Protein AF-A0A1G7AAA3-F1 (afdb_monomer)

Structure (mmCIF, N/CA/C/O backbone):
data_AF-A0A1G7AAA3-F1
#
_entry.id   AF-A0A1G7AAA3-F1
#
loop_
_atom_site.group_PDB
_atom_site.id
_atom_site.type_symbol
_atom_site.label_atom_id
_atom_site.label_alt_id
_atom_site.label_comp_id
_atom_site.label_asym_id
_atom_site.label_entity_id
_atom_site.label_seq_id
_atom_site.pdbx_PDB_ins_code
_atom_site.Cartn_x
_atom_site.Cartn_y
_atom_site.Cartn_z
_atom_site.occupancy
_atom_site.B_iso_or_equiv
_atom_site.auth_seq_id
_atom_site.auth_comp_id
_atom_site.auth_asym_id
_atom_site.auth_atom_id
_atom_site.pdbx_PDB_model_num
ATOM 1 N N . MET A 1 1 ? 43.628 14.567 22.478 1.00 42.19 1 MET A N 1
ATOM 2 C CA . MET A 1 1 ? 42.253 14.019 22.503 1.00 42.19 1 MET A CA 1
ATOM 3 C C . MET A 1 1 ? 41.508 14.521 21.271 1.00 42.19 1 MET A C 1
ATOM 5 O O . MET A 1 1 ? 41.253 15.714 21.179 1.00 42.19 1 MET A O 1
ATOM 9 N N . LYS A 1 2 ? 41.255 13.655 20.280 1.00 41.53 2 LYS A N 1
ATOM 10 C CA . LYS A 1 2 ? 40.494 14.012 19.071 1.00 41.53 2 LYS A CA 1
ATOM 11 C C . LYS A 1 2 ? 39.003 13.918 19.404 1.00 41.53 2 LYS A C 1
ATOM 13 O O . LYS A 1 2 ? 38.538 12.847 19.775 1.00 41.53 2 LYS A O 1
ATOM 18 N N . LYS A 1 3 ? 38.282 15.037 19.316 1.00 41.78 3 LYS A N 1
ATOM 19 C CA . LYS A 1 3 ? 36.821 15.073 19.450 1.00 41.78 3 LYS A CA 1
ATOM 20 C C . LYS A 1 3 ? 36.231 14.371 18.226 1.00 41.78 3 LYS A C 1
ATOM 22 O O . LYS A 1 3 ? 36.411 14.845 17.107 1.00 41.78 3 LYS A O 1
ATOM 27 N N . SER A 1 4 ? 35.594 13.222 18.426 1.00 45.59 4 SER A N 1
ATOM 28 C CA . SER A 1 4 ? 34.807 12.560 17.390 1.00 45.59 4 SER A CA 1
ATOM 29 C C . SER A 1 4 ? 33.594 13.433 17.089 1.00 45.59 4 SER A C 1
ATOM 31 O O . SER A 1 4 ? 32.715 13.598 17.932 1.0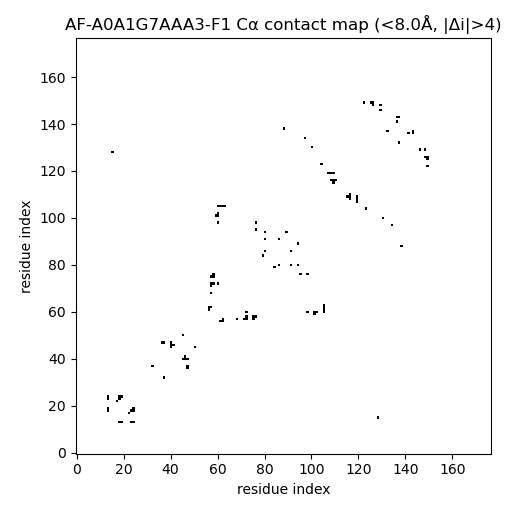0 45.59 4 SER A O 1
ATOM 33 N N . ASN A 1 5 ? 33.591 14.026 15.901 1.00 38.34 5 ASN A N 1
ATOM 34 C CA . ASN A 1 5 ? 32.471 14.776 15.363 1.00 38.34 5 ASN A CA 1
ATOM 35 C C . ASN A 1 5 ? 31.357 13.763 15.052 1.00 38.34 5 ASN A C 1
ATOM 37 O O . ASN A 1 5 ? 31.426 13.051 14.050 1.00 38.34 5 ASN A O 1
ATOM 41 N N . THR A 1 6 ? 30.381 13.611 15.948 1.00 44.75 6 THR A N 1
ATOM 42 C CA . THR A 1 6 ? 29.168 12.838 15.669 1.00 44.75 6 THR A CA 1
ATOM 43 C C . THR A 1 6 ? 28.361 13.626 14.654 1.00 44.75 6 THR A C 1
ATOM 45 O O . THR A 1 6 ? 27.619 14.539 15.003 1.00 44.75 6 THR A O 1
ATOM 48 N N . ASN A 1 7 ? 28.575 13.293 13.386 1.00 41.66 7 ASN A N 1
ATOM 49 C CA . ASN A 1 7 ? 27.787 13.764 12.266 1.00 41.66 7 ASN A CA 1
ATOM 50 C C . ASN A 1 7 ? 26.344 13.288 12.507 1.00 41.66 7 ASN A C 1
ATOM 52 O O . ASN A 1 7 ? 26.046 12.101 12.353 1.00 41.66 7 ASN A O 1
ATOM 56 N N . SER A 1 8 ? 25.475 14.173 13.000 1.00 47.31 8 SER A N 1
ATOM 57 C CA . SER A 1 8 ? 24.056 13.878 13.173 1.00 47.31 8 SER A CA 1
ATOM 58 C C . SER A 1 8 ? 23.491 13.572 11.793 1.00 47.31 8 SER A C 1
ATOM 60 O O . SER A 1 8 ? 23.431 14.461 10.943 1.00 47.31 8 SER A O 1
ATOM 62 N N . LYS A 1 9 ? 23.139 12.304 11.555 1.00 55.66 9 LYS A N 1
ATOM 63 C CA . LYS A 1 9 ? 22.431 11.871 10.348 1.00 55.66 9 LYS A CA 1
ATOM 64 C C . LYS A 1 9 ? 21.262 12.829 10.133 1.00 55.66 9 LYS A C 1
ATOM 66 O O . LYS A 1 9 ? 20.464 13.011 11.049 1.00 55.66 9 LYS A O 1
ATOM 71 N N . GLY A 1 10 ? 21.224 13.477 8.970 1.00 50.69 10 GLY A N 1
ATOM 72 C CA . GLY A 1 10 ? 20.172 14.418 8.609 1.00 50.69 10 GLY A CA 1
ATOM 73 C C . GLY A 1 10 ? 18.823 13.728 8.732 1.00 50.69 10 GLY A C 1
ATOM 74 O O . GLY A 1 10 ? 18.474 12.889 7.907 1.00 50.69 10 GLY A O 1
ATOM 75 N N . HIS A 1 11 ? 18.097 14.036 9.801 1.00 58.03 11 HIS A N 1
ATOM 76 C CA . HIS A 1 11 ? 16.715 13.628 9.932 1.00 58.03 11 HIS A CA 1
ATOM 77 C C . HIS A 1 11 ? 15.943 14.511 8.959 1.00 58.03 11 HIS A C 1
ATOM 79 O O . HIS A 1 11 ? 15.746 15.698 9.218 1.00 58.03 11 HIS A O 1
ATOM 85 N N . ASN A 1 12 ? 15.569 13.960 7.804 1.00 67.38 12 ASN A N 1
ATOM 86 C CA . ASN A 1 12 ? 14.659 14.661 6.909 1.00 67.38 12 ASN A CA 1
ATOM 87 C C . ASN A 1 12 ? 13.378 14.962 7.701 1.00 67.38 12 ASN A C 1
ATOM 89 O O . ASN A 1 12 ? 12.888 14.067 8.401 1.00 67.38 12 ASN A O 1
ATOM 93 N N . PRO A 1 13 ? 12.863 16.200 7.674 1.00 69.38 13 PRO A N 1
ATOM 94 C CA . PRO A 1 13 ? 11.629 16.515 8.373 1.00 69.38 13 PRO A CA 1
ATOM 95 C C . PRO A 1 13 ? 10.492 15.625 7.840 1.00 69.38 13 PRO A C 1
ATOM 97 O O . PRO A 1 13 ? 10.491 15.275 6.655 1.00 69.38 13 PRO A O 1
ATOM 100 N N . PRO A 1 14 ? 9.546 15.216 8.701 1.00 77.88 14 PRO A N 1
ATOM 101 C CA . PRO A 1 14 ? 8.445 14.359 8.287 1.00 77.88 14 PRO A CA 1
ATOM 102 C C . PRO A 1 14 ? 7.554 15.080 7.265 1.00 77.88 14 PRO A C 1
ATOM 104 O O . PRO A 1 14 ? 7.366 16.294 7.343 1.00 77.88 14 PRO A O 1
ATOM 107 N N . GLY A 1 15 ? 6.983 14.331 6.315 1.00 76.31 15 GLY A N 1
ATOM 108 C CA . GLY A 1 15 ? 6.092 14.890 5.291 1.00 76.31 15 GLY A CA 1
ATOM 109 C C . GLY A 1 15 ? 4.750 15.368 5.858 1.00 76.31 15 GLY A C 1
ATOM 110 O O . GLY A 1 15 ? 4.131 16.277 5.313 1.00 76.31 15 GLY A O 1
ATOM 111 N N . MET A 1 16 ? 4.310 14.790 6.978 1.00 81.31 16 MET A N 1
ATOM 112 C CA . MET A 1 16 ? 3.165 15.253 7.767 1.00 81.31 16 MET A CA 1
ATOM 113 C C . MET A 1 16 ? 3.490 15.176 9.261 1.00 81.31 16 MET A C 1
ATOM 115 O O . MET A 1 16 ? 4.230 14.292 9.682 1.00 81.31 16 MET A O 1
ATOM 119 N N . GLU A 1 17 ? 2.890 16.040 10.085 1.00 83.31 17 GLU A N 1
ATOM 120 C CA . GLU A 1 17 ? 3.174 16.116 11.534 1.00 83.31 17 GLU A CA 1
ATOM 121 C C . GLU A 1 17 ? 2.991 14.776 12.272 1.00 83.31 17 GLU A C 1
ATOM 123 O O . GLU A 1 17 ? 3.695 14.486 13.239 1.00 83.31 17 GLU A O 1
ATOM 128 N N . TRP A 1 18 ? 2.071 13.930 11.800 1.00 83.44 18 TRP A N 1
ATOM 129 C CA . TRP A 1 18 ? 1.799 12.620 12.392 1.00 83.44 18 TRP A CA 1
ATOM 130 C C . TRP A 1 18 ? 2.788 11.523 11.968 1.00 83.44 18 TRP A C 1
ATOM 132 O O . TRP A 1 18 ? 2.778 10.461 12.584 1.00 83.44 18 TRP A O 1
ATOM 142 N N . GLN A 1 19 ? 3.647 11.749 10.964 1.00 85.19 19 GLN A N 1
ATOM 143 C CA . GLN A 1 19 ? 4.642 10.780 10.474 1.00 85.19 19 GLN A CA 1
ATOM 144 C C . GLN A 1 19 ? 5.888 10.729 11.372 1.00 85.19 19 GLN A C 1
ATOM 146 O O . GLN A 1 19 ? 7.016 10.947 10.932 1.00 85.19 19 GLN A O 1
ATOM 151 N N . THR A 1 20 ? 5.681 10.476 12.660 1.00 85.88 20 THR A N 1
ATOM 152 C CA . THR A 1 20 ? 6.739 10.365 13.669 1.00 85.88 20 THR A CA 1
ATOM 153 C C . THR A 1 20 ? 6.558 9.091 14.495 1.00 85.88 20 THR A C 1
ATOM 155 O O . THR A 1 20 ? 5.469 8.509 14.543 1.00 85.88 20 THR A O 1
ATOM 158 N N . GLY A 1 21 ? 7.635 8.617 15.131 1.00 86.56 21 GLY A N 1
ATOM 159 C CA . GLY A 1 21 ? 7.610 7.399 15.944 1.00 86.56 21 GLY A CA 1
ATOM 160 C C . GLY A 1 21 ? 7.164 6.179 15.134 1.00 86.56 21 GLY A C 1
ATOM 161 O O . GLY A 1 21 ? 7.837 5.772 14.195 1.00 86.56 21 GLY A O 1
ATOM 162 N N . HIS A 1 22 ? 6.003 5.606 15.466 1.00 86.69 22 HIS A N 1
ATOM 163 C CA . HIS A 1 22 ? 5.457 4.432 14.768 1.00 86.69 22 HIS A CA 1
ATOM 164 C C . HIS A 1 22 ? 5.054 4.679 13.305 1.00 86.69 22 HIS A C 1
ATOM 166 O O . HIS A 1 22 ? 4.849 3.712 12.576 1.00 86.69 22 HIS A O 1
ATOM 172 N N . TYR A 1 23 ? 4.933 5.940 12.887 1.00 86.75 23 TYR A N 1
ATOM 173 C CA . TYR A 1 23 ? 4.536 6.335 11.532 1.00 86.75 23 TYR A CA 1
ATOM 174 C C . TYR A 1 23 ? 5.682 6.992 10.750 1.00 86.75 23 TYR A C 1
ATOM 176 O O . TYR A 1 23 ? 5.441 7.695 9.768 1.00 86.75 23 TYR A O 1
ATOM 184 N N . GLU A 1 24 ? 6.925 6.828 11.208 1.00 87.25 24 GLU A N 1
ATOM 185 C CA . GLU A 1 24 ? 8.091 7.356 10.507 1.00 87.25 24 GLU A CA 1
ATOM 186 C C . GLU A 1 24 ? 8.228 6.717 9.118 1.00 87.25 24 GLU A C 1
ATOM 188 O O . GLU A 1 24 ? 8.157 5.499 8.963 1.00 87.25 24 GLU A O 1
ATOM 193 N N . ARG A 1 25 ? 8.440 7.552 8.092 1.00 84.19 25 ARG A N 1
ATOM 194 C CA . ARG A 1 25 ? 8.564 7.094 6.699 1.00 84.19 25 ARG A CA 1
ATOM 195 C C . ARG A 1 25 ? 9.787 6.200 6.484 1.00 84.19 25 ARG A C 1
ATOM 197 O O . ARG A 1 25 ? 9.723 5.245 5.720 1.00 84.19 25 ARG A O 1
ATOM 204 N N . PHE A 1 26 ? 10.908 6.535 7.119 1.00 87.00 26 PHE A N 1
ATOM 205 C CA . PHE A 1 26 ? 12.159 5.791 7.007 1.00 87.00 26 PHE A CA 1
ATOM 206 C C . PHE A 1 26 ? 12.348 4.935 8.257 1.00 87.00 26 PHE A C 1
ATOM 208 O O . PHE A 1 26 ? 12.986 5.356 9.216 1.00 87.00 26 PHE A O 1
ATOM 215 N N . ALA A 1 27 ? 11.781 3.731 8.241 1.00 85.06 27 ALA A N 1
ATOM 216 C CA . ALA A 1 27 ? 11.820 2.810 9.372 1.00 85.06 27 ALA A CA 1
ATOM 217 C C . ALA A 1 27 ? 12.670 1.565 9.076 1.00 85.06 27 ALA A C 1
ATOM 219 O O . ALA A 1 27 ? 12.781 1.115 7.936 1.00 85.06 27 ALA A O 1
ATOM 220 N N . GLN A 1 28 ? 13.257 0.988 10.127 1.00 87.88 28 GLN A N 1
ATOM 221 C CA . GLN A 1 28 ? 13.921 -0.316 10.079 1.00 87.88 28 GLN A CA 1
ATOM 222 C C . GLN A 1 28 ? 13.195 -1.281 11.011 1.00 87.88 28 GLN A C 1
ATOM 224 O O . GLN A 1 28 ? 13.174 -1.086 12.227 1.00 87.88 28 GLN A O 1
ATOM 229 N N . TYR A 1 29 ? 12.624 -2.340 10.443 1.00 85.38 29 TYR A N 1
ATOM 230 C CA . TYR A 1 29 ? 11.925 -3.370 11.201 1.00 85.38 29 TYR A CA 1
ATOM 231 C C . TYR A 1 29 ? 12.741 -4.659 11.247 1.00 85.38 29 TYR A C 1
ATOM 233 O O . TYR A 1 29 ? 13.307 -5.089 10.245 1.00 85.38 29 TYR A O 1
ATOM 241 N N . HIS A 1 30 ? 12.767 -5.293 12.417 1.00 89.25 30 HIS A N 1
ATOM 242 C CA . HIS A 1 30 ? 13.374 -6.605 12.610 1.00 89.25 30 HIS A CA 1
ATOM 243 C C . HIS A 1 30 ? 12.258 -7.607 12.898 1.00 89.25 30 HIS A C 1
ATOM 245 O O . HIS A 1 30 ? 11.554 -7.478 13.900 1.00 89.25 30 HIS A O 1
ATOM 251 N N . PHE A 1 31 ? 12.094 -8.596 12.021 1.00 87.75 31 PHE A N 1
ATOM 252 C CA . PHE A 1 31 ? 11.053 -9.614 12.138 1.00 87.75 31 PHE A CA 1
ATOM 253 C C . PHE A 1 31 ? 11.654 -11.012 12.235 1.00 87.75 31 PHE A C 1
ATOM 255 O O . PHE A 1 31 ? 12.631 -11.334 11.561 1.00 87.75 31 PHE A O 1
ATOM 262 N N . ILE A 1 32 ? 11.013 -11.865 13.034 1.00 94.00 32 ILE A N 1
ATOM 263 C CA . ILE A 1 32 ? 11.197 -13.313 12.941 1.00 94.00 32 ILE A CA 1
ATOM 264 C C . ILE A 1 32 ? 10.169 -13.811 11.930 1.00 94.00 32 ILE A C 1
ATOM 266 O O . ILE A 1 32 ? 8.966 -13.778 12.192 1.00 94.00 32 ILE A O 1
ATOM 270 N N . LEU A 1 33 ? 10.639 -14.238 10.760 1.00 94.25 33 LEU A N 1
ATOM 271 C CA . LEU A 1 33 ? 9.760 -14.728 9.704 1.00 94.25 33 LEU A CA 1
ATOM 272 C C . LEU A 1 33 ? 9.196 -16.112 10.073 1.00 94.25 33 LEU A C 1
ATOM 274 O O . LEU A 1 33 ? 9.969 -16.990 10.470 1.00 94.25 33 LEU A O 1
ATOM 278 N N . PRO A 1 34 ? 7.875 -16.344 9.927 1.00 96.62 34 PRO A N 1
ATOM 279 C CA . PRO A 1 34 ? 7.287 -17.656 10.165 1.00 96.62 34 PRO A CA 1
ATOM 280 C C . PRO A 1 34 ? 7.918 -18.722 9.269 1.00 96.62 34 PRO A C 1
ATOM 282 O O . PRO A 1 34 ? 8.111 -18.511 8.071 1.00 96.62 34 PRO A O 1
ATOM 285 N N . TYR A 1 35 ? 8.194 -19.899 9.829 1.00 96.94 35 TYR A N 1
ATOM 286 C CA . TYR A 1 35 ? 8.888 -20.952 9.088 1.00 96.94 35 TYR A CA 1
ATOM 287 C C . TYR A 1 35 ? 8.104 -21.407 7.849 1.00 96.94 35 TYR A C 1
ATOM 289 O O . TYR A 1 35 ? 8.678 -21.564 6.778 1.00 96.94 35 TYR A O 1
ATOM 297 N N . GLN A 1 36 ? 6.779 -21.531 7.953 1.00 97.62 36 GLN A N 1
ATOM 298 C CA . GLN A 1 36 ? 5.911 -21.887 6.827 1.00 97.62 36 GLN A CA 1
ATOM 299 C C . GLN A 1 36 ? 5.992 -20.859 5.693 1.00 97.62 36 GLN A C 1
ATOM 301 O O . GLN A 1 36 ? 5.996 -21.232 4.524 1.00 97.62 36 GLN A O 1
ATOM 306 N N . PHE A 1 37 ? 6.108 -19.573 6.030 1.00 96.19 37 PHE A N 1
ATOM 307 C CA . PHE A 1 37 ? 6.281 -18.518 5.038 1.00 96.19 37 PHE A CA 1
ATOM 308 C C . PHE A 1 37 ? 7.628 -18.645 4.315 1.00 96.19 37 PHE A C 1
ATOM 310 O O . PHE A 1 37 ? 7.673 -18.549 3.090 1.00 96.19 37 PHE A O 1
ATOM 317 N N . LEU A 1 38 ? 8.707 -18.955 5.043 1.00 97.00 38 LEU A N 1
ATOM 318 C CA . LEU A 1 38 ? 10.021 -19.223 4.444 1.00 97.00 38 LEU A CA 1
ATOM 319 C C . LEU A 1 38 ? 9.998 -20.436 3.510 1.00 97.00 38 LEU A C 1
ATOM 321 O O . LEU A 1 38 ? 10.592 -20.383 2.434 1.00 97.00 38 LEU A O 1
ATOM 325 N N . LEU A 1 39 ? 9.303 -21.509 3.899 1.00 97.69 39 LEU A N 1
ATOM 326 C CA . LEU A 1 39 ? 9.138 -22.692 3.053 1.00 97.69 39 LEU A CA 1
ATOM 327 C C . LEU A 1 39 ? 8.431 -22.340 1.741 1.00 97.69 39 LEU A C 1
ATOM 329 O O . LEU A 1 39 ? 8.909 -22.726 0.678 1.00 97.69 39 LEU A O 1
ATOM 333 N N . LEU A 1 40 ? 7.341 -21.570 1.806 1.00 97.44 40 LEU A N 1
ATOM 334 C CA . LEU A 1 40 ? 6.623 -21.109 0.615 1.00 97.44 40 LEU A CA 1
ATOM 335 C C . LEU A 1 40 ? 7.520 -20.258 -0.285 1.00 97.44 40 LEU A C 1
ATOM 337 O O . LEU A 1 40 ? 7.653 -20.574 -1.462 1.00 97.44 40 LEU A O 1
ATOM 341 N N . CYS A 1 41 ? 8.192 -19.250 0.280 1.00 97.12 41 CYS A N 1
ATOM 342 C CA . CYS A 1 41 ? 9.132 -18.389 -0.443 1.00 97.12 41 CYS A CA 1
ATOM 343 C C . CYS A 1 41 ? 10.217 -19.209 -1.151 1.00 97.12 41 CYS A C 1
ATOM 345 O O . CYS A 1 41 ? 10.529 -18.981 -2.318 1.00 97.12 41 CYS A O 1
ATOM 347 N N . ARG A 1 42 ? 10.765 -20.218 -0.461 1.00 97.06 42 ARG A N 1
ATOM 348 C CA . ARG A 1 42 ? 11.793 -21.087 -1.030 1.00 97.06 42 ARG A CA 1
ATOM 349 C C . ARG A 1 42 ? 11.264 -21.967 -2.162 1.00 97.06 42 ARG A C 1
ATOM 351 O O . ARG A 1 42 ? 12.007 -22.184 -3.111 1.00 97.06 42 ARG A O 1
ATOM 358 N N . LEU A 1 43 ? 10.029 -22.464 -2.068 1.00 97.62 43 LEU A N 1
ATOM 359 C CA . LEU A 1 43 ? 9.407 -23.310 -3.095 1.00 97.62 43 LEU A CA 1
ATOM 360 C C . LEU A 1 43 ? 9.131 -22.557 -4.398 1.00 97.62 43 LEU A C 1
ATOM 362 O O . LEU A 1 43 ? 9.274 -23.138 -5.467 1.00 97.62 43 LEU A O 1
ATOM 366 N N . VAL A 1 44 ? 8.730 -21.288 -4.304 1.00 96.50 44 VAL A N 1
ATOM 367 C CA . VAL A 1 44 ? 8.431 -20.446 -5.476 1.00 96.50 44 VAL A CA 1
ATOM 368 C C . VAL A 1 44 ? 9.630 -19.617 -5.942 1.00 96.50 44 VAL A C 1
ATOM 370 O O . VAL A 1 44 ? 9.491 -18.806 -6.847 1.00 96.50 44 VAL A O 1
ATOM 373 N N . GLU A 1 45 ? 10.793 -19.804 -5.313 1.00 96.56 45 GLU A N 1
ATOM 374 C CA . GLU A 1 45 ? 12.043 -19.089 -5.606 1.00 96.56 45 GLU A CA 1
ATOM 375 C C . GLU A 1 45 ? 11.950 -17.555 -5.495 1.00 96.56 45 GLU A C 1
ATOM 377 O O . GLU A 1 45 ? 12.722 -16.827 -6.116 1.00 96.56 45 GLU A O 1
ATOM 382 N N . VAL A 1 46 ? 11.057 -17.045 -4.640 1.00 96.12 46 VAL A N 1
ATOM 383 C CA . VAL A 1 46 ? 10.914 -15.604 -4.383 1.00 96.12 46 VAL A CA 1
ATOM 384 C C . VAL A 1 46 ? 11.437 -15.271 -2.983 1.00 96.12 46 VAL A C 1
ATOM 386 O O . VAL A 1 46 ? 10.996 -15.880 -2.006 1.00 96.12 46 VAL A O 1
ATOM 389 N N . PRO A 1 47 ? 12.362 -14.304 -2.830 1.00 95.88 47 PRO A N 1
ATOM 390 C CA . PRO A 1 47 ? 12.837 -13.876 -1.518 1.00 95.88 47 PRO A CA 1
ATOM 391 C C . PRO A 1 47 ? 11.706 -13.296 -0.644 1.00 95.88 47 PRO A C 1
ATOM 393 O O . PRO A 1 47 ? 10.890 -12.527 -1.151 1.00 95.88 47 PRO A O 1
ATOM 396 N N . PRO A 1 48 ? 11.686 -13.559 0.679 1.00 94.62 48 PRO A N 1
ATOM 397 C CA . PRO A 1 48 ? 10.673 -13.009 1.587 1.00 94.62 48 PRO A CA 1
ATOM 398 C C . PRO A 1 48 ? 10.570 -11.481 1.557 1.00 94.62 48 PRO A C 1
ATOM 400 O O . PRO A 1 48 ? 9.475 -10.932 1.623 1.00 94.62 48 PRO A O 1
ATOM 403 N N . GLU A 1 49 ? 11.712 -10.798 1.436 1.00 93.19 49 GLU A N 1
ATOM 404 C CA . GLU A 1 49 ? 11.787 -9.339 1.313 1.00 93.19 49 GLU A CA 1
ATOM 405 C C . GLU A 1 49 ? 10.982 -8.837 0.115 1.00 93.19 49 GLU A C 1
ATOM 407 O O . GLU A 1 49 ? 10.188 -7.911 0.258 1.00 93.19 49 GLU A O 1
ATOM 412 N N . ARG A 1 50 ? 11.116 -9.510 -1.035 1.00 92.56 50 ARG A N 1
ATOM 413 C CA . ARG A 1 50 ? 10.398 -9.148 -2.254 1.00 92.56 50 ARG A CA 1
ATOM 414 C C . ARG A 1 50 ? 8.890 -9.299 -2.076 1.00 92.56 50 ARG A C 1
ATOM 416 O O . ARG A 1 50 ? 8.157 -8.389 -2.425 1.00 92.56 50 ARG A O 1
ATOM 423 N N . VAL A 1 51 ? 8.436 -10.392 -1.459 1.00 92.94 51 VAL A N 1
ATOM 424 C CA . VAL A 1 51 ? 7.003 -10.618 -1.191 1.00 92.94 51 VAL A CA 1
ATOM 425 C C . VAL A 1 51 ? 6.424 -9.535 -0.278 1.00 92.94 51 VAL A C 1
ATOM 427 O O . VAL A 1 51 ? 5.318 -9.055 -0.511 1.00 92.94 51 VAL A O 1
ATOM 430 N N . LEU A 1 52 ? 7.157 -9.146 0.769 1.00 92.38 52 LEU A N 1
ATOM 431 C CA . LEU A 1 52 ? 6.721 -8.093 1.688 1.00 92.38 52 LEU A CA 1
ATOM 432 C C . LEU A 1 52 ? 6.694 -6.724 1.005 1.00 92.38 52 LEU A C 1
ATOM 434 O O . LEU A 1 52 ? 5.746 -5.969 1.207 1.00 92.38 52 LEU A O 1
ATOM 438 N N . GLN A 1 53 ? 7.709 -6.420 0.196 1.00 89.81 53 GLN A N 1
ATOM 439 C CA . GLN A 1 53 ? 7.765 -5.198 -0.595 1.00 89.81 53 GLN A CA 1
ATOM 440 C C . GLN A 1 53 ? 6.601 -5.137 -1.588 1.00 89.81 53 GLN A C 1
ATOM 442 O O . GLN A 1 53 ? 5.828 -4.186 -1.538 1.00 89.81 53 GLN A O 1
ATOM 447 N N . ASP A 1 54 ? 6.407 -6.183 -2.394 1.00 89.69 54 ASP A N 1
ATOM 448 C CA . ASP A 1 54 ? 5.310 -6.272 -3.360 1.00 89.69 54 ASP A CA 1
ATOM 449 C C . ASP A 1 54 ? 3.950 -6.149 -2.657 1.00 89.69 54 ASP A C 1
ATOM 451 O O . ASP A 1 54 ? 3.047 -5.484 -3.157 1.00 89.69 54 ASP A O 1
ATOM 455 N N . PHE A 1 55 ? 3.775 -6.753 -1.477 1.00 90.50 55 PHE A N 1
ATOM 456 C CA . PHE A 1 55 ? 2.548 -6.591 -0.696 1.00 90.50 55 PHE A CA 1
ATOM 457 C C . PHE A 1 55 ? 2.311 -5.12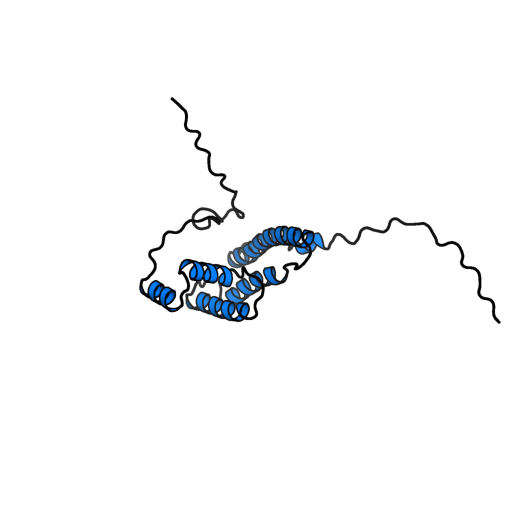7 -0.296 1.00 90.50 55 PHE A C 1
ATOM 459 O O . PHE A 1 55 ? 1.195 -4.630 -0.449 1.00 90.50 55 PHE A O 1
ATOM 466 N N . MET A 1 56 ? 3.337 -4.437 0.214 1.00 89.81 56 MET A N 1
ATOM 467 C CA . MET A 1 56 ? 3.231 -3.035 0.634 1.00 89.81 56 MET A CA 1
ATOM 468 C C . MET A 1 56 ? 2.986 -2.096 -0.550 1.00 89.81 56 MET A C 1
ATOM 470 O O . MET A 1 56 ? 2.117 -1.233 -0.452 1.00 89.81 56 MET A O 1
ATOM 474 N N . GLU A 1 57 ? 3.700 -2.289 -1.658 1.00 86.62 57 GLU A N 1
ATOM 475 C CA . GLU A 1 57 ? 3.567 -1.497 -2.887 1.00 86.62 57 GLU A CA 1
ATOM 476 C C . GLU A 1 57 ? 2.172 -1.675 -3.502 1.00 86.62 57 GLU A C 1
ATOM 478 O O . GLU A 1 57 ? 1.440 -0.700 -3.681 1.00 86.62 57 GLU A O 1
ATOM 483 N N . ASN A 1 58 ? 1.729 -2.923 -3.702 1.00 87.75 58 ASN A N 1
ATOM 484 C CA . ASN A 1 58 ? 0.413 -3.204 -4.284 1.00 87.75 58 ASN A CA 1
ATOM 485 C C . ASN A 1 58 ? -0.742 -2.734 -3.385 1.00 87.75 58 ASN A C 1
ATOM 487 O O . ASN A 1 58 ? -1.746 -2.225 -3.886 1.00 87.75 58 ASN A O 1
ATOM 491 N N . LEU A 1 59 ? -0.621 -2.877 -2.059 1.00 88.38 59 LEU A N 1
ATOM 492 C CA . LEU A 1 59 ? -1.631 -2.377 -1.122 1.00 88.38 59 LEU A CA 1
ATOM 493 C C . LEU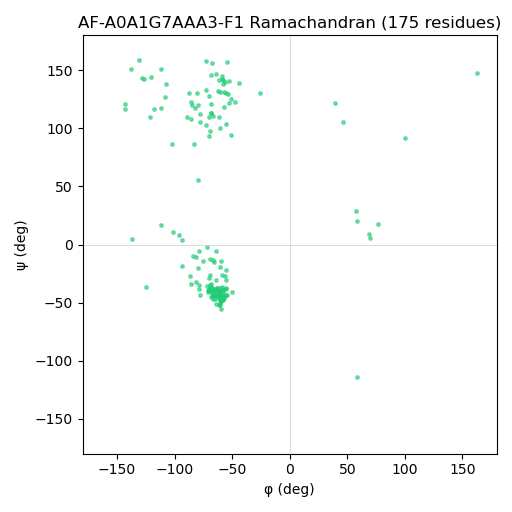 A 1 59 ? -1.631 -0.841 -1.056 1.00 88.38 59 LEU A C 1
ATOM 495 O O . LEU A 1 59 ? -2.695 -0.232 -0.978 1.00 88.38 59 LEU A O 1
ATOM 499 N N . GLY A 1 60 ? -0.456 -0.209 -1.096 1.00 85.44 60 GLY A N 1
ATOM 500 C CA . GLY A 1 60 ? -0.287 1.246 -1.141 1.00 85.44 60 GLY A CA 1
ATOM 501 C C . GLY A 1 60 ? -0.673 1.881 -2.478 1.00 85.44 60 GLY A C 1
ATOM 502 O O . GLY A 1 60 ? -0.635 3.103 -2.601 1.00 85.44 60 GLY A O 1
ATOM 503 N N . CYS A 1 61 ? -1.073 1.066 -3.457 1.00 78.62 61 CYS A N 1
ATOM 504 C CA . CYS A 1 61 ? -1.284 1.465 -4.842 1.00 78.62 61 CYS A CA 1
ATOM 505 C C . CYS A 1 61 ? -0.020 2.072 -5.485 1.00 78.62 61 CYS A C 1
ATOM 507 O O . CYS A 1 61 ? -0.141 2.788 -6.465 1.00 78.62 61 CYS A O 1
ATOM 509 N N . GLU A 1 62 ? 1.188 1.844 -4.972 1.00 69.38 62 GLU A N 1
ATOM 510 C CA . GLU A 1 62 ? 2.412 2.386 -5.572 1.00 69.38 62 GLU A CA 1
ATOM 511 C C . GLU A 1 62 ? 2.903 1.433 -6.677 1.00 69.38 62 GLU A C 1
ATOM 513 O O . GLU A 1 62 ? 3.370 0.337 -6.388 1.00 69.38 62 GLU A O 1
ATOM 518 N N . GLY A 1 63 ? 2.778 1.817 -7.955 1.00 63.72 63 GLY A N 1
ATOM 519 C CA . GLY A 1 63 ? 3.292 1.016 -9.077 1.00 63.72 63 GLY A CA 1
ATOM 520 C C . GLY A 1 63 ? 2.715 1.383 -10.448 1.00 63.72 63 GLY A C 1
ATOM 521 O O . GLY A 1 63 ? 1.558 1.790 -10.554 1.00 63.72 63 GLY A O 1
ATOM 522 N N . ALA A 1 64 ? 3.532 1.229 -11.498 1.00 52.81 64 ALA A N 1
ATOM 523 C CA . ALA A 1 64 ? 3.134 1.446 -12.891 1.00 52.81 64 ALA A CA 1
ATOM 524 C C . ALA A 1 64 ? 2.138 0.373 -13.368 1.00 52.81 64 ALA A C 1
ATOM 526 O O . ALA A 1 64 ? 2.207 -0.781 -12.941 1.00 52.81 64 ALA A O 1
ATOM 527 N N . ASP A 1 65 ? 1.209 0.776 -14.235 1.00 55.03 65 ASP A N 1
ATOM 528 C CA . ASP A 1 65 ? 0.103 -0.047 -14.722 1.00 55.03 65 ASP A CA 1
ATOM 529 C C . ASP A 1 65 ?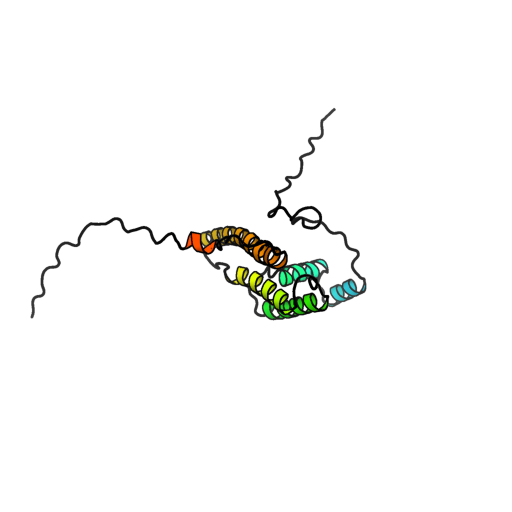 0.589 -1.347 -15.382 1.00 55.03 65 ASP A C 1
ATOM 531 O O . ASP A 1 65 ? 1.266 -1.353 -16.410 1.00 55.03 65 ASP A O 1
ATOM 535 N N . CYS A 1 66 ? 0.188 -2.475 -14.802 1.00 58.06 66 CYS A N 1
ATOM 536 C CA . CYS A 1 66 ? 0.154 -3.762 -15.477 1.00 58.06 66 CYS A CA 1
ATOM 537 C C . CYS A 1 66 ? -1.254 -4.339 -15.306 1.00 58.06 66 CYS A C 1
ATOM 539 O O . CYS A 1 66 ? -1.859 -4.186 -14.248 1.00 58.06 66 CYS A O 1
ATOM 541 N N . GLU A 1 67 ? -1.795 -5.014 -16.322 1.00 62.06 67 GLU A N 1
ATOM 542 C CA . GLU A 1 67 ? -3.166 -5.565 -16.295 1.00 62.06 67 GLU A CA 1
ATOM 543 C C . GLU A 1 67 ? -3.423 -6.498 -15.091 1.00 62.06 67 GLU A C 1
ATOM 545 O O . GLU A 1 67 ? -4.557 -6.689 -14.657 1.00 62.06 67 GLU A O 1
ATOM 550 N N . GLN A 1 68 ? -2.361 -7.063 -14.509 1.00 69.44 68 GLN A N 1
ATOM 551 C CA . GLN A 1 68 ? -2.426 -7.896 -13.307 1.00 69.44 68 GLN A CA 1
ATOM 552 C C . GLN A 1 68 ? -2.538 -7.095 -11.999 1.00 69.44 68 GLN A C 1
ATOM 554 O O . GLN A 1 68 ? -3.015 -7.650 -11.005 1.00 69.44 68 GLN A O 1
ATOM 559 N N . ARG A 1 69 ? -2.159 -5.810 -11.978 1.00 76.31 69 ARG A N 1
ATOM 560 C CA . ARG A 1 69 ? -2.191 -4.956 -10.780 1.00 76.31 69 ARG A CA 1
ATOM 561 C C . ARG A 1 69 ? -3.600 -4.844 -10.219 1.00 76.31 69 ARG A C 1
ATOM 563 O O . ARG A 1 69 ? -3.794 -5.074 -9.030 1.00 76.31 69 ARG A O 1
ATOM 570 N N . ASP A 1 70 ? -4.582 -4.561 -11.069 1.00 78.38 70 ASP A N 1
ATOM 571 C CA . ASP A 1 70 ? -5.964 -4.323 -10.640 1.00 78.38 70 ASP A CA 1
ATOM 572 C C . ASP A 1 70 ? -6.576 -5.562 -9.973 1.00 78.38 70 ASP A C 1
ATOM 574 O O . ASP A 1 70 ? -7.260 -5.468 -8.950 1.00 78.38 70 ASP A O 1
ATOM 578 N N . MET A 1 71 ? -6.276 -6.752 -10.506 1.00 84.00 71 MET A N 1
ATOM 579 C CA . MET A 1 71 ? -6.712 -8.016 -9.912 1.00 84.00 71 MET A CA 1
ATOM 580 C C . MET A 1 71 ? -6.052 -8.264 -8.552 1.00 84.00 71 MET A C 1
ATOM 582 O O . MET A 1 71 ? -6.732 -8.619 -7.587 1.00 84.00 71 MET A O 1
ATOM 586 N N . VAL A 1 72 ? -4.733 -8.076 -8.459 1.00 86.19 72 VAL A N 1
ATOM 587 C CA . VAL A 1 72 ? -3.980 -8.272 -7.211 1.00 86.19 72 VAL A CA 1
ATOM 588 C C . VAL A 1 72 ? -4.441 -7.277 -6.147 1.00 86.19 72 VAL A C 1
ATOM 590 O O . VAL A 1 72 ? -4.714 -7.664 -5.011 1.00 86.19 72 VAL A O 1
ATOM 593 N N . GLN A 1 73 ? -4.609 -6.013 -6.520 1.00 86.50 73 GLN A N 1
ATOM 594 C CA . GLN A 1 73 ? -5.072 -4.949 -5.640 1.00 86.50 73 GLN A CA 1
ATOM 595 C C . GLN A 1 73 ? -6.476 -5.243 -5.098 1.00 86.50 73 GLN A C 1
ATOM 597 O O . GLN A 1 73 ? -6.704 -5.113 -3.895 1.00 86.50 73 GLN A O 1
ATOM 602 N N . ALA A 1 74 ? -7.408 -5.711 -5.936 1.00 88.56 74 ALA A N 1
ATOM 603 C CA . ALA A 1 74 ? -8.740 -6.109 -5.482 1.00 88.56 74 ALA A CA 1
ATOM 604 C C . ALA A 1 74 ? -8.679 -7.213 -4.408 1.00 88.56 74 ALA A C 1
ATOM 606 O O . ALA A 1 74 ? -9.308 -7.080 -3.354 1.00 88.56 74 ALA A O 1
ATOM 607 N N . CYS A 1 75 ? -7.861 -8.250 -4.624 1.00 91.88 75 CYS A N 1
ATOM 608 C CA . CYS A 1 75 ? -7.638 -9.319 -3.646 1.00 91.88 75 CYS A CA 1
ATOM 609 C C . CYS A 1 75 ? -7.044 -8.794 -2.329 1.00 91.88 75 CYS A C 1
ATOM 611 O O . CYS A 1 75 ? -7.449 -9.223 -1.247 1.00 91.88 75 CYS A O 1
ATOM 613 N N . LEU A 1 76 ? -6.104 -7.849 -2.398 1.00 92.62 76 LEU A N 1
ATOM 614 C CA . LEU A 1 76 ? -5.484 -7.247 -1.216 1.00 92.62 76 LEU A CA 1
ATOM 615 C C . LEU A 1 76 ? -6.454 -6.356 -0.432 1.00 92.62 76 LEU A C 1
ATOM 617 O O . LEU A 1 76 ? -6.452 -6.387 0.800 1.00 92.62 76 LEU A O 1
ATOM 621 N N . ILE A 1 77 ? -7.324 -5.609 -1.115 1.00 92.00 77 ILE A N 1
ATOM 622 C CA . ILE A 1 77 ? -8.387 -4.824 -0.473 1.00 92.00 77 ILE A CA 1
ATOM 623 C C . ILE A 1 77 ? -9.370 -5.754 0.247 1.00 92.00 77 ILE A C 1
ATOM 625 O O . ILE A 1 77 ? -9.763 -5.478 1.384 1.00 92.00 77 ILE A O 1
ATOM 629 N N . ASP A 1 78 ? -9.745 -6.870 -0.378 1.00 93.81 78 ASP A N 1
ATOM 630 C CA . ASP A 1 78 ? -10.622 -7.867 0.237 1.00 93.81 78 ASP A CA 1
ATOM 631 C C . ASP A 1 78 ? -9.972 -8.507 1.469 1.00 93.81 78 ASP A C 1
ATOM 633 O O . ASP A 1 78 ? -10.612 -8.599 2.519 1.00 93.81 78 ASP A O 1
ATOM 637 N N . TYR A 1 79 ? -8.686 -8.858 1.385 1.00 94.19 79 TYR A N 1
ATOM 638 C CA . TYR A 1 79 ? -7.894 -9.319 2.527 1.00 94.19 79 TYR A CA 1
ATOM 639 C C . TYR A 1 79 ? -7.872 -8.285 3.665 1.00 94.19 79 TYR A C 1
ATOM 641 O O . TYR A 1 79 ? -8.126 -8.627 4.822 1.00 94.19 79 TYR A O 1
ATOM 649 N N . PHE A 1 80 ? -7.635 -7.007 3.346 1.00 93.50 80 PHE A N 1
ATOM 650 C CA . PHE A 1 80 ? -7.592 -5.910 4.317 1.00 93.50 80 PHE A CA 1
ATOM 651 C C . PHE A 1 80 ? -8.925 -5.750 5.065 1.00 93.50 80 PHE A C 1
ATOM 653 O O . PHE A 1 80 ? -8.955 -5.595 6.289 1.00 93.50 80 PHE A O 1
ATOM 660 N N . ILE A 1 81 ? -10.039 -5.831 4.332 1.00 93.94 81 ILE A N 1
ATOM 661 C CA . ILE A 1 81 ? -11.397 -5.771 4.885 1.00 93.94 81 ILE A CA 1
ATOM 662 C C . ILE A 1 81 ? -11.695 -7.011 5.736 1.00 93.94 81 ILE A C 1
ATOM 664 O O . ILE A 1 81 ? -12.236 -6.873 6.835 1.00 93.94 81 ILE A O 1
ATOM 668 N N . ALA A 1 82 ? -11.337 -8.207 5.261 1.00 95.25 82 ALA A N 1
ATOM 669 C CA . ALA A 1 82 ? -11.576 -9.467 5.964 1.00 95.25 82 ALA A CA 1
ATOM 670 C C . ALA A 1 82 ? -10.827 -9.537 7.304 1.00 95.25 82 ALA A C 1
ATOM 672 O O . ALA A 1 82 ? -11.385 -10.002 8.297 1.00 95.25 82 ALA A O 1
ATOM 673 N N . HIS A 1 83 ? -9.607 -8.993 7.364 1.00 93.88 83 HIS A N 1
ATOM 674 C CA . HIS A 1 83 ? -8.852 -8.841 8.610 1.00 93.88 83 HIS A CA 1
ATOM 675 C C . HIS A 1 83 ? -9.470 -7.841 9.598 1.00 93.88 83 HIS A C 1
ATOM 677 O O . HIS A 1 83 ? -9.088 -7.813 10.769 1.00 93.88 83 HIS A O 1
ATOM 683 N N . GLY A 1 84 ? -10.428 -7.020 9.158 1.00 91.50 84 GLY A N 1
ATOM 684 C CA . GLY A 1 84 ? -11.102 -6.036 10.000 1.00 91.50 84 GLY A CA 1
ATOM 685 C C . GLY A 1 84 ? -10.267 -4.788 10.287 1.00 91.50 84 GLY A C 1
ATOM 686 O O . GLY A 1 84 ? -10.591 -4.038 11.215 1.00 91.50 84 GLY A O 1
ATOM 687 N N . TYR A 1 85 ? -9.214 -4.533 9.507 1.00 92.12 85 TYR A N 1
ATOM 688 C CA . TYR A 1 85 ? -8.415 -3.322 9.654 1.00 92.12 85 TYR A CA 1
ATOM 689 C C . TYR A 1 85 ? -9.276 -2.076 9.423 1.00 92.12 85 TYR A C 1
ATOM 691 O O . TYR A 1 85 ? -10.049 -1.984 8.472 1.00 92.12 85 TYR A O 1
ATOM 699 N N . GLY A 1 86 ? -9.184 -1.108 10.337 1.00 86.19 86 GLY A N 1
ATOM 700 C CA . GLY A 1 86 ? -9.942 0.142 10.244 1.00 86.19 86 GLY A CA 1
ATOM 701 C C . GLY A 1 86 ? -11.457 0.016 10.462 1.00 86.19 86 GLY A C 1
ATOM 702 O O . GLY A 1 86 ? -12.148 1.028 10.351 1.00 86.19 86 GLY A O 1
ATOM 703 N N . ARG A 1 87 ? -11.987 -1.162 10.836 1.00 88.56 87 ARG A N 1
ATOM 704 C CA . ARG A 1 87 ? -13.435 -1.401 11.037 1.00 88.56 87 ARG A CA 1
ATOM 705 C C . ARG A 1 87 ? -14.078 -0.492 12.091 1.00 88.56 87 ARG A C 1
ATOM 707 O O . ARG A 1 87 ? -15.267 -0.207 12.020 1.00 88.56 87 ARG A O 1
ATOM 714 N N . GLN A 1 88 ? -13.293 -0.010 13.052 1.00 88.31 88 GLN A N 1
ATOM 715 C CA . GLN A 1 88 ? -13.734 0.965 14.059 1.00 88.31 88 GLN A CA 1
ATOM 716 C C . GLN A 1 88 ? -14.004 2.372 13.486 1.00 88.31 88 GLN A C 1
ATOM 718 O O . GLN A 1 88 ? -14.553 3.228 14.175 1.00 88.31 88 GLN A O 1
ATOM 723 N N . HIS A 1 89 ? -13.580 2.633 12.249 1.00 86.88 89 HIS A N 1
ATOM 724 C CA . HIS A 1 89 ? -13.617 3.950 11.616 1.00 86.88 89 HIS A CA 1
ATOM 725 C C . HIS A 1 89 ? -14.368 3.942 10.282 1.00 86.88 89 HIS A C 1
ATOM 727 O O . HIS A 1 89 ? -15.067 4.904 9.981 1.00 86.88 89 HIS A O 1
ATOM 733 N N . TYR A 1 90 ? -14.248 2.869 9.501 1.00 89.50 90 TYR A N 1
ATOM 734 C CA . TYR A 1 90 ? -14.789 2.788 8.150 1.00 89.50 90 TYR A CA 1
ATOM 735 C C 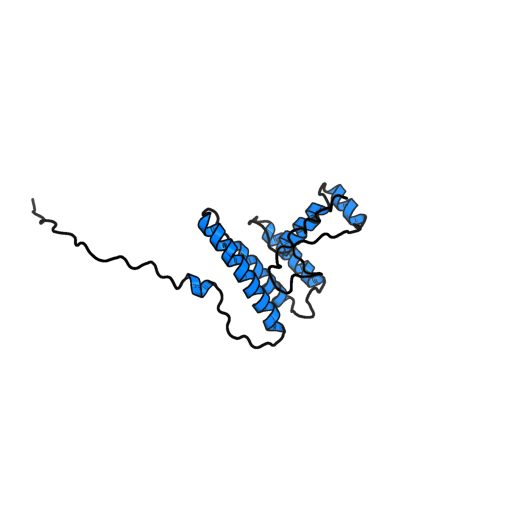. TYR A 1 90 ? -15.649 1.538 7.957 1.00 89.50 90 TYR A C 1
ATOM 737 O O . TYR A 1 90 ? -15.313 0.456 8.443 1.00 89.50 90 TYR A O 1
ATOM 745 N N . THR A 1 91 ? -16.728 1.669 7.182 1.00 91.19 91 THR A N 1
ATOM 746 C CA . THR A 1 91 ? -17.418 0.500 6.616 1.00 91.19 91 THR A CA 1
ATOM 747 C C . THR A 1 91 ? -16.580 -0.113 5.486 1.00 91.19 91 THR A C 1
ATOM 749 O O . THR A 1 91 ? -15.768 0.595 4.879 1.00 91.19 91 THR A O 1
ATOM 752 N N . PRO A 1 92 ? -16.782 -1.396 5.137 1.00 92.88 92 PRO A N 1
ATOM 753 C CA . PRO A 1 92 ? -16.106 -2.022 3.998 1.00 92.88 92 PRO A CA 1
ATOM 754 C C . PRO A 1 92 ? -16.202 -1.201 2.702 1.00 92.88 92 PRO A C 1
ATOM 756 O O . PRO A 1 92 ? -15.219 -1.017 1.989 1.00 92.88 92 PRO A O 1
ATOM 759 N N . GLU A 1 93 ? -17.367 -0.620 2.419 1.00 92.19 93 GLU A N 1
ATOM 760 C CA . GLU A 1 93 ? -17.609 0.203 1.229 1.00 92.19 93 GLU A CA 1
ATOM 761 C C . GLU A 1 93 ? -16.838 1.525 1.282 1.00 92.19 93 GLU A C 1
ATOM 763 O O . GLU A 1 93 ? -16.414 2.046 0.249 1.00 92.19 93 GLU A O 1
ATOM 768 N N . GLN A 1 94 ? -16.657 2.093 2.475 1.00 90.81 94 GLN A N 1
ATOM 769 C CA . GLN A 1 94 ? -15.836 3.285 2.657 1.00 90.81 94 GLN A CA 1
ATOM 770 C C . GLN A 1 94 ? -14.353 2.967 2.470 1.00 90.81 94 GLN A C 1
ATOM 772 O O . GLN A 1 94 ? -13.679 3.737 1.795 1.00 90.81 94 GLN A O 1
ATOM 777 N N . ILE A 1 95 ? -13.870 1.825 2.971 1.00 91.56 95 ILE A N 1
ATOM 778 C CA . ILE A 1 95 ? -12.489 1.363 2.755 1.00 91.56 95 ILE A CA 1
ATOM 779 C C . ILE A 1 95 ? -12.205 1.226 1.255 1.00 91.56 95 ILE A C 1
ATOM 781 O O . ILE A 1 95 ? -11.232 1.788 0.760 1.00 91.56 95 ILE A O 1
ATOM 785 N N . ARG A 1 96 ? -13.101 0.594 0.487 1.00 92.12 96 ARG A N 1
ATOM 786 C CA . ARG A 1 96 ? -12.958 0.507 -0.980 1.00 92.12 96 ARG A CA 1
ATOM 787 C C . ARG A 1 96 ? -12.870 1.882 -1.647 1.00 92.12 96 ARG A C 1
ATOM 789 O O . ARG A 1 96 ? -12.096 2.071 -2.580 1.00 92.12 96 ARG A O 1
ATOM 796 N N . LYS A 1 97 ? -13.643 2.865 -1.169 1.00 91.38 97 LYS A N 1
ATOM 797 C CA . LYS A 1 97 ? -13.583 4.249 -1.677 1.00 91.38 97 LYS A CA 1
ATOM 798 C C . LYS A 1 97 ? -12.282 4.959 -1.309 1.00 91.38 97 LYS A C 1
ATOM 800 O O . LYS A 1 97 ? -11.818 5.771 -2.104 1.00 91.38 97 LYS A O 1
ATOM 805 N N . VAL A 1 98 ? -11.719 4.676 -0.133 1.00 90.75 98 VAL A N 1
ATOM 806 C CA . VAL A 1 98 ? -10.400 5.171 0.285 1.00 90.75 98 VAL A CA 1
ATOM 807 C C . VAL A 1 98 ? -9.351 4.669 -0.709 1.00 90.75 98 VAL A C 1
ATOM 809 O O . VAL A 1 98 ? -8.721 5.496 -1.364 1.00 90.75 98 VAL A O 1
ATOM 812 N N . PHE A 1 99 ? -9.262 3.352 -0.927 1.00 90.00 99 PHE A N 1
ATOM 813 C CA . PHE A 1 99 ? -8.315 2.759 -1.883 1.00 90.00 99 PHE A CA 1
ATOM 814 C C . PHE A 1 99 ? -8.505 3.277 -3.311 1.00 90.00 99 PHE A C 1
ATOM 816 O O . PHE A 1 99 ? -7.541 3.721 -3.922 1.00 90.00 99 PHE A O 1
ATOM 823 N N . LYS A 1 100 ? -9.745 3.350 -3.813 1.00 87.69 100 LYS A N 1
ATOM 824 C CA . LYS A 1 100 ? -10.023 3.912 -5.147 1.00 87.69 100 LYS A CA 1
ATOM 825 C C . LYS A 1 100 ? -9.559 5.366 -5.289 1.00 87.69 100 LYS A C 1
ATOM 827 O O . LYS A 1 100 ? -9.133 5.785 -6.359 1.00 87.69 100 LYS A O 1
ATOM 832 N N . GLY A 1 101 ? -9.677 6.160 -4.225 1.00 85.31 101 GLY A N 1
ATOM 833 C CA . GLY A 1 101 ? -9.200 7.542 -4.229 1.00 85.31 101 GLY A CA 1
ATOM 834 C C . GLY A 1 101 ? -7.675 7.653 -4.243 1.00 85.31 101 GLY A C 1
ATOM 835 O O . GLY A 1 101 ? -7.169 8.652 -4.736 1.00 85.31 101 GLY A O 1
ATOM 836 N N . MET A 1 102 ? -6.973 6.664 -3.688 1.00 84.25 102 MET A N 1
ATOM 837 C CA . MET A 1 102 ? -5.511 6.581 -3.696 1.00 84.25 102 MET A CA 1
ATOM 838 C C . MET A 1 102 ? -5.006 6.104 -5.063 1.00 84.25 102 MET A C 1
ATOM 840 O O . MET A 1 102 ? -4.127 6.725 -5.641 1.00 84.25 102 MET A O 1
ATOM 844 N N . ASP A 1 103 ? -5.656 5.091 -5.633 1.00 83.56 103 ASP A N 1
ATOM 845 C CA . ASP A 1 103 ? -5.361 4.552 -6.963 1.00 83.56 103 ASP A CA 1
ATOM 846 C C . ASP A 1 103 ? -5.493 5.599 -8.086 1.00 83.56 103 ASP A C 1
ATOM 848 O O . ASP A 1 103 ? -4.637 5.710 -8.961 1.00 83.56 103 ASP A O 1
ATOM 852 N N . ALA A 1 104 ? -6.509 6.466 -7.994 1.00 83.06 104 ALA A N 1
ATOM 853 C CA . ALA A 1 104 ? -6.728 7.553 -8.950 1.00 83.06 104 ALA A CA 1
ATOM 854 C C . ALA A 1 104 ? -5.567 8.565 -9.031 1.00 83.06 104 ALA A C 1
ATOM 856 O O . ALA A 1 104 ? -5.480 9.308 -10.004 1.00 83.06 104 ALA A O 1
ATOM 857 N N . ILE A 1 105 ? -4.698 8.627 -8.016 1.00 80.62 105 ILE A N 1
ATOM 858 C CA . ILE A 1 105 ? -3.512 9.492 -8.020 1.00 80.62 105 ILE A CA 1
ATOM 859 C C . ILE A 1 105 ? -2.489 8.969 -9.029 1.00 80.62 105 ILE A C 1
ATOM 861 O O . ILE A 1 105 ? -1.900 9.761 -9.763 1.00 80.62 105 ILE A O 1
ATOM 865 N N . ASN A 1 106 ? -2.317 7.648 -9.102 1.00 74.12 106 ASN A N 1
ATOM 866 C CA . ASN A 1 106 ? -1.362 7.018 -10.011 1.00 74.12 106 ASN A CA 1
ATOM 867 C C . ASN A 1 106 ? -1.817 7.099 -11.464 1.00 74.12 106 ASN A C 1
ATOM 869 O O . ASN A 1 106 ? -1.001 7.353 -12.338 1.00 74.12 106 ASN A O 1
ATOM 873 N N . GLY A 1 107 ? -3.126 6.996 -11.715 1.00 75.12 107 GLY A N 1
ATOM 874 C CA . GLY A 1 107 ? -3.686 7.167 -13.061 1.00 75.12 107 GLY A CA 1
ATOM 875 C C . GLY A 1 107 ? -3.515 8.577 -13.652 1.00 75.12 107 GLY A C 1
ATOM 876 O O . GLY A 1 107 ? -3.875 8.804 -14.801 1.00 75.12 107 GLY A O 1
ATOM 877 N N . LEU A 1 108 ? -2.997 9.541 -12.880 1.00 78.62 108 LEU A N 1
ATOM 878 C CA . LEU A 1 108 ? -2.672 10.898 -13.336 1.00 78.62 108 LEU A CA 1
ATOM 879 C C . LEU A 1 108 ? -1.168 11.091 -13.598 1.00 78.62 108 LEU A C 1
ATOM 881 O O . LEU A 1 108 ? -0.720 12.235 -13.732 1.00 78.62 108 LEU A O 1
ATOM 885 N N . PHE A 1 109 ? -0.379 10.012 -13.606 1.00 76.50 109 PHE A N 1
ATOM 886 C CA . PHE A 1 109 ? 1.057 10.077 -13.855 1.00 76.50 109 PHE A CA 1
ATOM 887 C C . PHE A 1 109 ? 1.347 10.442 -15.326 1.00 76.50 109 PHE A C 1
ATOM 889 O O . PHE A 1 109 ? 0.799 9.810 -16.227 1.00 76.50 109 PHE A O 1
ATOM 896 N N . PRO A 1 110 ? 2.180 11.462 -15.597 1.00 76.19 110 PRO A N 1
ATOM 897 C CA . PRO A 1 110 ? 2.543 11.846 -16.959 1.00 76.19 110 PRO A CA 1
ATOM 898 C C . PRO A 1 110 ? 3.652 10.937 -17.511 1.00 76.19 110 PRO A C 1
ATOM 900 O O . PRO A 1 110 ? 4.674 10.744 -16.857 1.00 76.19 110 PRO A O 1
ATOM 903 N N . GLU A 1 111 ? 3.468 10.403 -18.721 1.00 71.44 111 GLU A N 1
ATOM 904 C CA . GLU A 1 111 ? 4.352 9.366 -19.279 1.00 71.44 111 GLU A CA 1
ATOM 905 C C . GLU A 1 111 ? 5.657 9.903 -19.901 1.00 71.44 111 GLU A C 1
ATOM 907 O O . GLU A 1 111 ? 6.677 9.224 -19.814 1.00 71.44 111 GLU A O 1
ATOM 912 N N . GLU A 1 112 ? 5.672 11.105 -20.500 1.00 72.12 112 GLU A N 1
ATOM 913 C CA . GLU A 1 112 ? 6.778 11.496 -21.407 1.00 72.12 112 GLU A CA 1
ATOM 914 C C . GLU A 1 112 ? 7.329 12.932 -21.249 1.00 72.12 112 GLU A C 1
ATOM 916 O O . GLU A 1 112 ? 8.206 13.336 -22.010 1.00 72.12 112 GLU A O 1
ATOM 921 N N . ASP A 1 113 ? 6.879 13.719 -20.264 1.00 82.19 113 ASP A N 1
ATOM 922 C CA . ASP A 1 113 ? 7.350 15.104 -20.060 1.00 82.19 113 ASP A CA 1
ATOM 923 C C . ASP A 1 113 ? 7.964 15.286 -18.662 1.00 82.19 113 ASP A C 1
ATOM 925 O O . ASP A 1 113 ? 7.254 15.297 -17.657 1.00 82.19 113 ASP A O 1
ATOM 929 N N . GLU A 1 114 ? 9.289 15.470 -18.591 1.00 81.44 114 GLU A N 1
ATOM 930 C CA . GLU A 1 114 ? 10.037 15.683 -17.341 1.00 81.44 114 GLU A CA 1
ATOM 931 C C . GLU A 1 114 ? 9.507 16.859 -16.506 1.00 81.44 114 GLU A C 1
ATOM 933 O O . GLU A 1 114 ? 9.459 16.776 -15.273 1.00 81.44 114 GLU A O 1
ATOM 938 N N . ALA A 1 115 ? 9.072 17.947 -17.150 1.00 82.12 115 ALA A N 1
ATOM 939 C CA . ALA A 1 115 ? 8.502 19.093 -16.454 1.00 82.12 115 ALA A CA 1
ATOM 940 C C . ALA A 1 115 ? 7.125 18.746 -15.872 1.00 82.12 115 ALA A C 1
ATOM 942 O O . ALA A 1 115 ? 6.814 19.128 -14.739 1.00 82.12 115 ALA A O 1
ATOM 943 N N . MET A 1 116 ? 6.313 17.972 -16.598 1.00 82.69 116 MET A N 1
ATOM 944 C CA . MET A 1 116 ? 5.061 17.440 -16.059 1.00 82.69 116 MET A CA 1
ATOM 945 C C . MET A 1 116 ? 5.294 16.412 -14.958 1.00 82.69 116 MET A C 1
ATOM 947 O O . MET A 1 116 ? 4.565 16.452 -13.973 1.00 82.69 116 MET A O 1
ATOM 951 N N . ILE A 1 117 ? 6.307 15.547 -15.058 1.00 84.25 117 ILE A N 1
ATOM 952 C CA . ILE A 1 117 ? 6.677 14.597 -14.000 1.00 84.25 117 ILE A CA 1
ATOM 953 C C . ILE A 1 117 ? 7.036 15.367 -12.729 1.00 84.25 117 ILE A C 1
ATOM 955 O O . ILE A 1 117 ? 6.503 15.072 -11.658 1.00 84.25 117 ILE A O 1
ATOM 959 N N . HIS A 1 118 ? 7.871 16.402 -12.833 1.00 83.69 118 HIS A N 1
ATOM 960 C CA . HIS A 1 118 ? 8.218 17.243 -11.690 1.00 83.69 118 HIS A CA 1
ATOM 961 C C . HIS A 1 118 ? 6.981 17.916 -11.070 1.00 83.69 118 HIS A C 1
ATOM 963 O O . HIS A 1 118 ? 6.766 17.838 -9.858 1.00 83.69 118 HIS A O 1
ATOM 969 N N . ASN A 1 119 ? 6.126 18.518 -11.901 1.00 84.56 119 ASN A N 1
ATOM 970 C CA . ASN A 1 119 ? 4.883 19.145 -11.449 1.00 84.56 119 ASN A CA 1
ATOM 971 C C . ASN A 1 119 ? 3.907 18.133 -10.829 1.00 84.56 119 ASN A C 1
ATOM 973 O O . ASN A 1 119 ? 3.256 18.442 -9.831 1.00 84.56 119 ASN A O 1
ATOM 977 N N . HIS A 1 120 ? 3.832 16.919 -11.376 1.00 83.94 120 HIS A N 1
ATOM 978 C CA . HIS A 1 120 ? 3.029 15.827 -10.844 1.00 83.94 120 HIS A CA 1
ATOM 979 C C . HIS A 1 120 ? 3.541 15.399 -9.470 1.00 83.94 120 HIS A C 1
ATOM 981 O O . HIS A 1 120 ? 2.733 15.244 -8.563 1.00 83.94 120 HIS A O 1
ATOM 987 N N . VAL A 1 121 ? 4.857 15.270 -9.267 1.00 84.38 121 VAL A N 1
ATOM 988 C CA . VAL A 1 121 ? 5.431 14.939 -7.951 1.00 84.38 121 VAL A CA 1
ATOM 989 C C . VAL A 1 121 ? 5.060 15.998 -6.910 1.00 84.38 121 VAL A C 1
ATOM 991 O O . VAL A 1 121 ? 4.565 15.649 -5.838 1.00 84.38 121 VAL A O 1
ATOM 994 N N . LEU A 1 122 ? 5.221 17.286 -7.238 1.00 85.06 122 LEU A N 1
ATOM 995 C CA . LEU A 1 122 ? 4.842 18.386 -6.342 1.00 85.06 122 LEU A CA 1
ATOM 996 C C . LEU A 1 122 ? 3.339 18.385 -6.027 1.00 85.06 122 LEU A C 1
ATOM 998 O O . LEU A 1 122 ? 2.936 18.565 -4.876 1.00 85.06 122 LEU A O 1
ATOM 1002 N N . TRP A 1 123 ? 2.503 18.176 -7.045 1.00 87.69 123 TRP A N 1
ATOM 1003 C CA . TRP A 1 123 ? 1.056 18.082 -6.884 1.00 87.69 123 TRP A CA 1
ATOM 1004 C C . TRP A 1 123 ? 0.655 16.874 -6.033 1.00 87.69 123 TRP A C 1
ATOM 1006 O O . TRP A 1 123 ? -0.178 17.008 -5.137 1.00 87.69 123 TRP A O 1
ATOM 1016 N N . ARG A 1 124 ? 1.256 15.710 -6.287 1.00 86.12 124 ARG A N 1
ATOM 1017 C CA . ARG A 1 124 ? 0.974 14.449 -5.601 1.00 86.12 124 ARG A CA 1
ATOM 1018 C C . ARG A 1 124 ? 1.219 14.583 -4.107 1.00 86.12 124 ARG A C 1
ATOM 1020 O O . ARG A 1 124 ? 0.367 14.183 -3.318 1.00 86.12 124 ARG A O 1
ATOM 1027 N N . ASP A 1 125 ? 2.325 15.205 -3.712 1.00 83.44 125 ASP A N 1
ATOM 1028 C CA . ASP A 1 125 ? 2.651 15.411 -2.300 1.00 83.44 125 ASP A CA 1
ATOM 1029 C C . ASP A 1 125 ? 1.599 16.295 -1.598 1.00 83.44 125 ASP A C 1
ATOM 1031 O O . ASP A 1 125 ? 1.121 15.961 -0.509 1.00 83.44 125 ASP A O 1
ATOM 1035 N N . GLN A 1 126 ? 1.142 17.371 -2.252 1.00 85.25 126 GLN A N 1
ATOM 1036 C CA . GLN A 1 126 ? 0.044 18.208 -1.741 1.00 85.25 126 GLN A CA 1
ATOM 1037 C C . GLN A 1 126 ? -1.290 17.450 -1.707 1.00 85.25 126 GLN A C 1
ATOM 1039 O O . GLN A 1 126 ? -2.085 17.586 -0.769 1.00 85.25 126 GLN A O 1
ATOM 1044 N N . TYR A 1 127 ? -1.555 16.641 -2.731 1.00 87.06 127 TYR A N 1
ATOM 1045 C CA . TYR A 1 127 ? -2.778 15.865 -2.833 1.00 87.06 127 TYR A CA 1
ATOM 1046 C C . TYR A 1 127 ? -2.842 14.774 -1.764 1.00 87.06 127 TYR A C 1
ATOM 1048 O O . TYR A 1 127 ? -3.900 14.608 -1.163 1.00 87.06 127 TYR A O 1
ATOM 1056 N N . HIS A 1 128 ? -1.738 14.088 -1.451 1.00 87.31 128 HIS A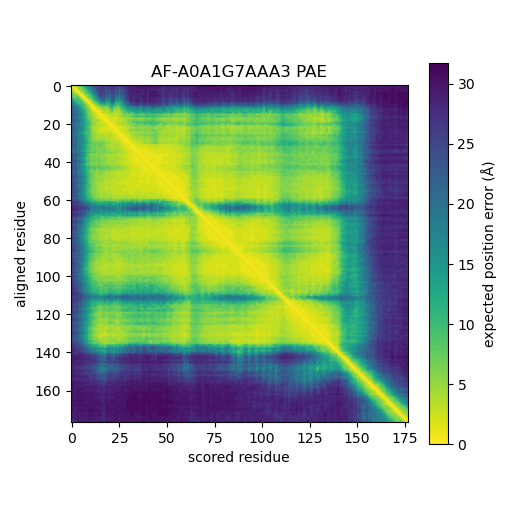 N 1
ATOM 1057 C CA . HIS A 1 128 ? -1.669 13.123 -0.351 1.00 87.31 128 HIS A CA 1
ATOM 1058 C C . HIS A 1 128 ? -2.099 13.754 0.976 1.00 87.31 128 HIS A C 1
ATOM 1060 O O . HIS A 1 128 ? -2.895 13.169 1.715 1.00 87.31 128 HIS A O 1
ATOM 1066 N N . GLN A 1 129 ? -1.646 14.978 1.258 1.00 86.50 129 GLN A N 1
ATOM 1067 C CA . GLN A 1 129 ? -2.043 15.710 2.460 1.00 86.50 129 GLN A CA 1
ATOM 1068 C C . GLN A 1 129 ? -3.538 16.054 2.459 1.00 86.50 129 GLN A C 1
ATOM 1070 O O . GLN A 1 129 ? -4.236 15.819 3.450 1.00 86.50 129 GLN A O 1
ATOM 1075 N N . TYR A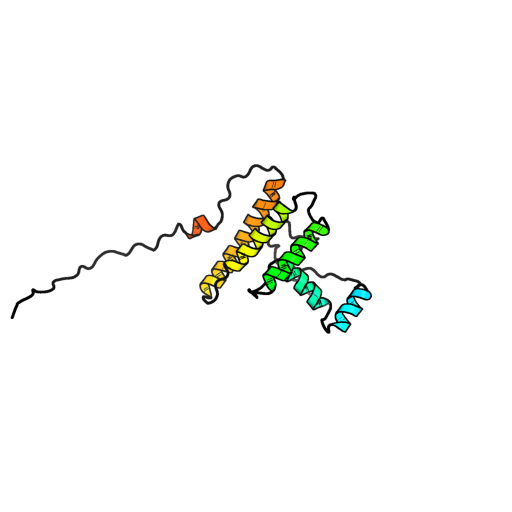 1 130 ? -4.055 16.576 1.344 1.00 87.06 130 TYR A N 1
ATOM 1076 C CA . TYR A 1 130 ? -5.482 16.859 1.186 1.00 87.06 130 TYR A CA 1
ATOM 1077 C C . TYR A 1 130 ? -6.340 15.594 1.342 1.00 87.06 130 TYR A C 1
ATOM 1079 O O . TYR A 1 130 ? -7.321 15.592 2.089 1.00 87.06 130 TYR A O 1
ATOM 1087 N N . TRP A 1 131 ? -5.964 14.515 0.657 1.00 88.81 131 TRP A N 1
ATOM 1088 C CA . TRP A 1 131 ? -6.648 13.228 0.671 1.00 88.81 131 TRP A CA 1
ATOM 1089 C C . TRP A 1 131 ? -6.684 12.645 2.084 1.00 88.81 131 TRP A C 1
ATOM 1091 O O . TRP A 1 131 ? -7.760 12.268 2.557 1.00 88.81 131 TRP A O 1
ATOM 1101 N N . PHE A 1 132 ? -5.551 12.662 2.796 1.00 8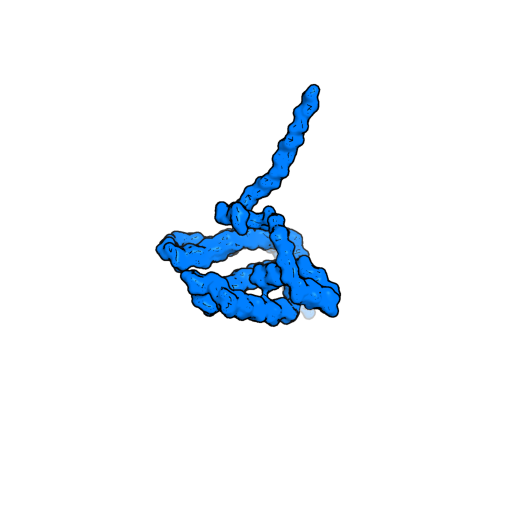9.38 132 PHE A N 1
ATOM 1102 C CA . PHE A 1 132 ? -5.473 12.192 4.176 1.00 89.38 132 PHE A CA 1
ATOM 1103 C C . PHE A 1 132 ? -6.401 13.007 5.075 1.00 89.38 132 PHE A C 1
ATOM 1105 O O . PHE A 1 132 ? -7.263 12.439 5.744 1.00 89.38 132 PHE A O 1
ATOM 1112 N N . ASN A 1 133 ? -6.298 14.339 5.037 1.00 86.94 133 ASN A N 1
ATOM 1113 C CA . ASN A 1 133 ? -7.140 15.227 5.837 1.00 86.94 133 ASN A CA 1
ATOM 1114 C C . ASN A 1 133 ? -8.627 15.008 5.553 1.00 86.94 133 ASN A C 1
ATOM 1116 O O . ASN A 1 133 ? -9.433 14.942 6.481 1.00 86.94 133 ASN A O 1
ATOM 1120 N N . ARG A 1 134 ? -9.003 14.838 4.282 1.00 86.19 134 ARG A N 1
ATOM 1121 C CA . ARG A 1 134 ? -10.387 14.574 3.884 1.00 86.19 134 ARG A CA 1
ATOM 1122 C C . ARG A 1 134 ? -10.932 13.315 4.547 1.00 86.19 134 ARG A C 1
ATOM 1124 O O . ARG A 1 134 ? -12.045 13.353 5.062 1.00 86.19 134 ARG A O 1
ATOM 1131 N N . TRP A 1 135 ? -10.195 12.209 4.527 1.00 87.12 135 TRP A N 1
ATOM 1132 C CA . TRP A 1 135 ? -10.674 10.945 5.092 1.00 87.12 135 TRP A CA 1
ATOM 1133 C C . TRP A 1 135 ? -10.557 10.898 6.617 1.00 87.12 135 TRP A C 1
ATOM 1135 O O . TRP A 1 135 ? -11.486 10.458 7.293 1.00 87.12 135 TRP A O 1
ATOM 1145 N N . PHE A 1 136 ? -9.481 11.454 7.166 1.00 85.50 136 PHE A N 1
ATOM 1146 C CA . PHE A 1 136 ? -9.222 11.510 8.599 1.00 85.50 136 PHE A CA 1
ATOM 1147 C C . PHE A 1 136 ? -10.194 12.432 9.351 1.00 85.50 136 PHE A C 1
ATOM 1149 O O . PHE A 1 136 ? -10.728 12.049 10.393 1.00 85.50 136 PHE A O 1
ATOM 1156 N N . LEU A 1 137 ? -10.464 13.636 8.828 1.00 76.81 137 LEU A N 1
ATOM 1157 C CA . LEU A 1 137 ? -11.334 14.628 9.478 1.00 76.81 137 LEU A CA 1
ATOM 1158 C C . LEU A 1 137 ? -12.821 14.319 9.282 1.00 76.81 137 LEU A C 1
ATOM 1160 O O . LEU A 1 137 ? -13.606 14.508 10.210 1.00 76.81 137 LEU A O 1
ATOM 1164 N N . LYS A 1 138 ? -13.216 13.776 8.119 1.00 69.56 138 LYS A N 1
ATOM 1165 C CA . LYS A 1 138 ? -14.617 13.412 7.826 1.00 69.56 138 LYS A CA 1
ATOM 1166 C C . LYS A 1 138 ? -15.213 12.451 8.858 1.00 69.56 138 LYS A C 1
ATOM 1168 O O . LYS A 1 138 ? -16.420 12.474 9.073 1.00 69.56 138 LYS A O 1
ATOM 1173 N N . LEU A 1 139 ? -14.383 11.638 9.508 1.00 63.03 139 LEU A N 1
ATOM 1174 C CA . LEU A 1 139 ? -14.808 10.704 10.549 1.00 63.03 139 LEU A CA 1
ATOM 1175 C C . LEU A 1 139 ? -14.712 11.249 11.974 1.00 63.03 139 LEU A C 1
ATOM 1177 O O . LEU A 1 139 ? -15.345 10.707 12.875 1.00 63.03 139 LEU A O 1
ATOM 1181 N N . ARG A 1 140 ? -13.930 12.306 12.197 1.00 64.56 140 ARG A N 1
ATOM 1182 C CA . ARG A 1 140 ? -13.696 12.870 13.535 1.00 64.56 140 ARG A CA 1
ATOM 1183 C C . ARG A 1 140 ? -14.613 14.053 13.861 1.00 64.56 140 ARG A C 1
ATOM 1185 O O . ARG A 1 140 ? -14.438 14.689 14.893 1.00 64.56 140 ARG A O 1
ATOM 1192 N N . GLY A 1 141 ? -15.599 14.336 13.005 1.00 54.84 141 GLY A N 1
ATOM 1193 C CA . GLY A 1 141 ? -16.653 15.324 13.261 1.00 54.84 141 GLY A CA 1
ATOM 1194 C C . GLY A 1 141 ? -16.184 16.781 13.281 1.00 54.84 141 GLY A C 1
ATOM 1195 O O . GLY A 1 141 ? -16.959 17.666 13.637 1.00 54.84 141 GLY A O 1
ATOM 1196 N N . THR A 1 142 ? -14.940 17.066 12.896 1.00 51.28 142 THR A N 1
ATOM 1197 C CA . THR A 1 142 ? -14.451 18.440 12.802 1.00 51.28 142 THR A CA 1
ATOM 1198 C C . THR A 1 142 ? -14.980 19.075 11.517 1.00 51.28 142 THR A C 1
ATOM 1200 O O . THR A 1 142 ? -14.657 18.661 10.405 1.00 51.28 142 THR A O 1
ATOM 1203 N N . ALA A 1 143 ? -15.862 20.065 11.674 1.00 42.25 143 ALA A N 1
ATOM 1204 C CA . ALA A 1 143 ? -16.483 20.794 10.575 1.00 42.25 143 ALA A CA 1
ATOM 1205 C C . ALA A 1 143 ? -15.423 21.339 9.599 1.00 42.25 143 ALA A C 1
ATOM 1207 O O . ALA A 1 143 ? -14.528 22.099 9.969 1.00 42.25 143 ALA A O 1
ATOM 1208 N N . HIS A 1 144 ? -15.534 20.934 8.337 1.00 48.06 144 HIS A N 1
ATOM 1209 C CA . HIS A 1 144 ? -14.628 21.315 7.264 1.00 48.06 144 HIS A CA 1
ATOM 1210 C C . HIS A 1 144 ? -14.828 22.801 6.912 1.00 48.06 144 HIS A C 1
ATOM 1212 O O . HIS A 1 144 ? -15.832 23.161 6.299 1.00 48.06 144 HIS A O 1
ATOM 1218 N N . LYS A 1 145 ? -13.860 23.672 7.231 1.00 46.34 145 LYS A N 1
ATOM 1219 C CA . LYS A 1 145 ? -13.639 24.864 6.396 1.00 46.34 145 LYS A CA 1
ATOM 1220 C C . LYS A 1 145 ? -13.104 24.337 5.068 1.00 46.34 145 LYS A C 1
ATOM 1222 O O . LYS A 1 145 ? -12.118 23.610 5.067 1.00 46.34 145 LYS A O 1
ATOM 1227 N N . SER A 1 146 ? -13.795 24.624 3.969 1.00 42.75 146 SER A N 1
ATOM 1228 C CA . SER A 1 146 ? -13.457 24.171 2.616 1.00 42.75 146 SER A CA 1
ATOM 1229 C C . SER A 1 146 ? -12.002 24.473 2.250 1.00 42.75 146 SER A C 1
ATOM 1231 O O . SER A 1 146 ? -11.706 25.564 1.770 1.00 42.75 146 SER A O 1
ATOM 1233 N N . VAL A 1 147 ? -11.096 23.515 2.450 1.00 50.34 147 VAL A N 1
ATOM 1234 C CA . VAL A 1 147 ? -9.796 23.529 1.780 1.00 50.34 147 VAL A CA 1
ATOM 1235 C C . VAL A 1 147 ? -10.071 23.036 0.367 1.00 50.34 147 VAL A C 1
ATOM 1237 O O . VAL A 1 147 ? -10.408 21.868 0.158 1.00 50.34 147 VAL A O 1
ATOM 1240 N N . SER A 1 148 ? -10.061 23.963 -0.588 1.00 44.78 148 SER A N 1
ATOM 1241 C CA . SER A 1 148 ? -10.217 23.641 -2.003 1.00 44.78 148 SER A CA 1
ATOM 1242 C C . SER A 1 148 ? -9.148 22.627 -2.421 1.00 44.78 148 SER A C 1
ATOM 1244 O O . SER A 1 148 ? -7.999 22.761 -1.997 1.00 44.78 148 SER A O 1
ATOM 1246 N N . PRO A 1 149 ? -9.486 21.623 -3.249 1.00 48.62 149 PRO A N 1
ATOM 1247 C CA . PRO A 1 149 ? -8.471 20.760 -3.831 1.00 48.62 149 PRO A CA 1
ATOM 1248 C C . PRO A 1 149 ? -7.465 21.618 -4.623 1.00 48.62 149 PRO A C 1
ATOM 1250 O O . PRO A 1 149 ? -7.887 22.558 -5.309 1.00 48.62 149 PRO A O 1
ATOM 1253 N N . PRO A 1 150 ? -6.159 21.295 -4.580 1.00 52.06 150 PRO A N 1
ATOM 1254 C CA . PRO A 1 150 ? -5.097 22.103 -5.198 1.00 52.06 150 PRO A CA 1
ATOM 1255 C C . PRO A 1 150 ? -5.257 22.284 -6.721 1.00 52.06 150 PRO A C 1
ATOM 1257 O O . PRO A 1 150 ? -4.667 23.184 -7.317 1.00 52.06 150 PRO A O 1
ATOM 1260 N N . PHE A 1 151 ? -6.120 21.484 -7.356 1.00 41.03 151 PHE A N 1
ATOM 1261 C CA . PHE A 1 151 ? -6.434 21.566 -8.782 1.00 41.03 151 PHE A CA 1
ATOM 1262 C C . PHE A 1 151 ? -7.111 22.890 -9.193 1.00 41.03 151 PHE A C 1
ATOM 1264 O O . PHE A 1 151 ? -6.889 23.379 -10.298 1.00 41.03 151 PHE A O 1
ATOM 1271 N N . LEU A 1 152 ? -7.893 23.525 -8.308 1.00 37.72 152 LEU A N 1
ATOM 1272 C CA . LEU A 1 152 ? -8.601 24.775 -8.641 1.00 37.72 152 LEU A CA 1
ATOM 1273 C C . LEU A 1 152 ? -7.689 26.014 -8.686 1.00 37.72 152 LEU A C 1
ATOM 1275 O O . LEU A 1 152 ? -8.098 27.049 -9.213 1.00 37.72 152 LEU A O 1
ATOM 1279 N N . SER A 1 153 ? -6.466 25.925 -8.160 1.00 37.38 153 SER A N 1
ATOM 1280 C CA . SER A 1 153 ? -5.467 27.001 -8.231 1.00 37.38 153 SER A CA 1
ATOM 1281 C C . SER A 1 153 ? -4.627 26.967 -9.509 1.00 37.38 153 SER A C 1
ATOM 1283 O O . SER A 1 153 ? -4.177 28.021 -9.944 1.00 37.38 153 SER A O 1
ATOM 1285 N N . ILE A 1 154 ? -4.448 25.797 -10.131 1.00 39.44 154 ILE A N 1
ATOM 1286 C CA . ILE A 1 154 ? -3.592 25.648 -11.320 1.00 39.44 154 ILE A CA 1
ATOM 1287 C C . ILE A 1 154 ? -4.375 25.964 -12.606 1.00 39.44 154 ILE A C 1
ATOM 1289 O O . ILE A 1 154 ? -3.847 26.603 -13.506 1.00 39.44 154 ILE A O 1
ATOM 1293 N N . VAL A 1 155 ? -5.675 25.648 -12.664 1.00 37.16 155 VAL A N 1
ATOM 1294 C CA . VAL A 1 155 ? -6.517 25.907 -13.856 1.00 37.16 155 VAL A CA 1
ATOM 1295 C C . VAL A 1 155 ? -6.981 27.377 -13.964 1.00 37.16 155 VAL A C 1
ATOM 1297 O O . VAL A 1 155 ? -7.576 27.776 -14.960 1.00 37.16 155 VAL A O 1
ATOM 1300 N N . LYS A 1 156 ? -6.702 28.229 -12.965 1.00 35.97 156 LYS A N 1
ATOM 1301 C CA . LYS A 1 156 ? -7.064 29.662 -13.004 1.00 35.97 156 LYS A CA 1
ATOM 1302 C C . LYS A 1 156 ? -6.058 30.548 -13.745 1.00 35.97 156 LYS A C 1
ATOM 1304 O O . LYS A 1 156 ? -6.371 31.709 -14.006 1.00 35.97 156 LYS A O 1
ATOM 1309 N N . ALA A 1 157 ? -4.891 30.019 -14.100 1.00 37.84 157 ALA A N 1
ATOM 1310 C CA . ALA A 1 157 ? -4.004 30.662 -15.056 1.00 37.84 157 ALA A CA 1
ATOM 1311 C C . ALA A 1 157 ? -4.486 30.287 -16.464 1.00 37.84 157 ALA A C 1
ATOM 1313 O O . ALA A 1 157 ? -4.060 29.288 -17.037 1.00 37.84 157 ALA A O 1
ATOM 1314 N N . GLY A 1 158 ? -5.435 31.065 -16.995 1.00 35.31 158 GLY A N 1
ATOM 1315 C CA . GLY A 1 158 ? -5.711 31.046 -18.431 1.00 35.31 158 GLY A CA 1
ATOM 1316 C C . GLY A 1 158 ? -4.419 31.311 -19.219 1.00 35.31 158 GLY A C 1
ATOM 1317 O O . GLY A 1 158 ? -3.482 31.892 -18.658 1.00 35.31 158 GLY A O 1
ATOM 1318 N N . PRO A 1 159 ? -4.339 30.884 -20.492 1.00 39.53 159 PRO A N 1
ATOM 1319 C CA . PRO A 1 159 ? -3.161 31.148 -21.310 1.00 39.53 159 PRO A CA 1
ATOM 1320 C C . PRO A 1 159 ? -2.853 32.656 -21.296 1.00 39.53 159 PRO A C 1
ATOM 1322 O O . PRO A 1 159 ? -3.794 33.461 -21.280 1.00 39.53 159 PRO A O 1
ATOM 1325 N N . PRO A 1 160 ? -1.569 33.057 -21.238 1.00 38.44 160 PRO A N 1
ATOM 1326 C CA . PRO A 1 160 ? -1.206 34.466 -21.243 1.00 38.44 160 PRO A CA 1
ATOM 1327 C C . PRO A 1 160 ? -1.813 35.134 -22.477 1.00 38.44 160 PRO A C 1
ATOM 1329 O O . PRO A 1 160 ? -1.713 34.611 -23.584 1.00 38.44 160 PRO A O 1
ATOM 1332 N N . ALA A 1 161 ? -2.480 36.266 -22.255 1.00 39.59 161 ALA A N 1
ATOM 1333 C CA . ALA A 1 161 ? -3.046 37.082 -23.314 1.00 39.59 161 ALA A CA 1
ATOM 1334 C C . ALA A 1 161 ? -1.962 37.425 -24.345 1.00 39.59 161 ALA A C 1
ATOM 1336 O O . ALA A 1 161 ? -0.893 37.917 -23.975 1.00 39.59 161 ALA A O 1
ATOM 1337 N N . ASP A 1 162 ? -2.267 37.179 -25.619 1.00 39.16 162 ASP A N 1
ATOM 1338 C CA . ASP A 1 162 ? -1.470 37.650 -26.746 1.00 39.16 162 ASP A CA 1
ATOM 1339 C C . ASP A 1 162 ? -1.217 39.159 -26.600 1.00 39.16 162 ASP A C 1
ATOM 1341 O O . ASP A 1 162 ? -2.178 39.933 -26.470 1.00 39.16 162 ASP A O 1
ATOM 1345 N N . PRO A 1 163 ? 0.042 39.632 -26.629 1.00 36.28 163 PRO A N 1
ATOM 1346 C CA . PRO A 1 163 ? 0.288 41.046 -26.807 1.00 36.28 163 PRO A CA 1
ATOM 1347 C C . PRO A 1 163 ? -0.132 41.417 -28.230 1.00 36.28 163 PRO A C 1
ATOM 1349 O O . PRO A 1 163 ? 0.434 40.967 -29.224 1.00 36.28 163 PRO A O 1
ATOM 1352 N N . ALA A 1 164 ? -1.177 42.232 -28.291 1.00 34.62 164 ALA A N 1
ATOM 1353 C CA . ALA A 1 164 ? -1.736 42.808 -29.492 1.00 34.62 164 ALA A CA 1
ATOM 1354 C C . ALA A 1 164 ? -0.675 43.353 -30.466 1.00 34.62 164 ALA A C 1
ATOM 1356 O O . ALA A 1 164 ? 0.210 44.115 -30.085 1.00 34.62 164 ALA A O 1
ATOM 1357 N N . GLY A 1 165 ? -0.914 43.090 -31.752 1.00 31.83 165 GLY A N 1
ATOM 1358 C CA . GLY A 1 165 ? -0.907 44.151 -32.754 1.00 31.83 165 GLY A CA 1
ATOM 1359 C C . GLY A 1 165 ? 0.351 44.288 -33.600 1.00 31.83 165 GLY A C 1
ATOM 1360 O O . GLY A 1 165 ? 1.204 45.125 -33.334 1.00 31.83 165 GLY A O 1
ATOM 1361 N N . THR A 1 166 ? 0.371 43.612 -34.746 1.00 31.75 166 THR A N 1
ATOM 1362 C CA . THR A 1 166 ? 0.683 44.278 -36.021 1.00 31.75 166 THR A CA 1
ATOM 1363 C C . THR A 1 166 ? -0.194 43.635 -37.098 1.00 31.75 166 THR A C 1
ATOM 1365 O O . THR A 1 166 ? -0.222 42.415 -37.237 1.00 31.75 166 THR A O 1
ATOM 1368 N N . ALA A 1 167 ? -1.009 44.462 -37.749 1.00 37.00 167 ALA A N 1
ATOM 1369 C CA . ALA A 1 167 ? -2.057 44.076 -38.689 1.00 37.00 167 ALA A CA 1
ATOM 1370 C C . ALA A 1 167 ? -1.499 43.467 -39.995 1.00 37.00 167 ALA A C 1
ATOM 1372 O O . ALA A 1 167 ? -0.366 43.776 -40.365 1.00 37.00 167 ALA A O 1
ATOM 1373 N N . PRO A 1 168 ? -2.287 42.649 -40.719 1.00 35.84 168 PRO A N 1
ATOM 1374 C CA . PRO A 1 168 ? -1.968 42.263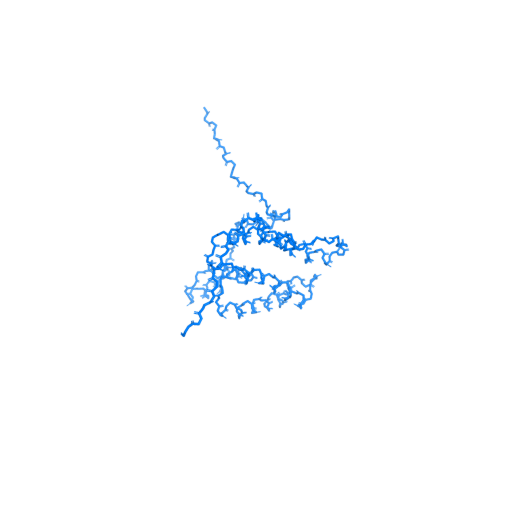 -42.085 1.00 35.84 168 PRO A CA 1
ATOM 1375 C C . PRO A 1 168 ? -2.360 43.392 -43.050 1.00 35.84 168 PRO A C 1
ATOM 1377 O O . PRO A 1 168 ? -3.531 43.765 -43.126 1.00 35.84 168 PRO A O 1
ATOM 1380 N N . ASP A 1 169 ? -1.376 43.916 -43.779 1.00 35.66 169 ASP A N 1
ATOM 1381 C CA . ASP A 1 169 ? -1.587 44.820 -44.908 1.00 35.66 169 ASP A CA 1
ATOM 1382 C C . ASP A 1 169 ? -1.836 43.987 -46.180 1.00 35.66 169 ASP A C 1
ATOM 1384 O O . ASP A 1 169 ? -1.044 43.118 -46.541 1.00 35.66 169 ASP A O 1
ATOM 1388 N N . GLU A 1 170 ? -2.993 44.242 -46.786 1.00 34.50 170 GLU A N 1
ATOM 1389 C CA . GLU A 1 170 ? -3.330 44.139 -48.212 1.00 34.50 170 GLU A CA 1
ATOM 1390 C C . GLU A 1 170 ? -2.915 42.886 -49.021 1.00 34.50 170 GLU A C 1
ATOM 1392 O O . GLU A 1 170 ? -1.806 42.752 -49.534 1.00 34.50 170 GLU A O 1
ATOM 1397 N N . MET A 1 171 ? -3.906 42.028 -49.311 1.00 42.31 171 MET A N 1
ATOM 1398 C CA . MET A 1 171 ? -3.924 41.235 -50.550 1.00 42.31 171 MET A CA 1
ATOM 1399 C C . MET A 1 171 ? -4.604 42.035 -51.674 1.00 42.31 171 MET A C 1
ATOM 1401 O O . MET A 1 171 ? -5.746 42.463 -51.480 1.00 42.31 171 MET A O 1
ATOM 1405 N N . PRO A 1 172 ? -4.010 42.163 -52.874 1.00 44.16 172 PRO A N 1
ATOM 1406 C CA . PRO A 1 172 ? -4.741 42.629 -54.041 1.00 44.16 172 PRO A CA 1
ATOM 1407 C C . PRO A 1 172 ? -5.484 41.478 -54.746 1.00 44.16 172 PRO A C 1
ATOM 1409 O O . PRO A 1 172 ? -4.903 40.490 -55.186 1.00 44.16 172 PRO A O 1
ATOM 1412 N N . THR A 1 173 ? -6.803 41.662 -54.800 1.00 38.97 173 THR A N 1
ATOM 1413 C CA . THR A 1 173 ? -7.727 41.459 -55.931 1.00 38.97 173 THR A CA 1
ATOM 1414 C C . THR A 1 173 ? -7.559 40.269 -56.884 1.00 38.97 173 THR A C 1
ATOM 1416 O O . THR A 1 173 ? -6.626 40.162 -57.674 1.00 38.97 173 THR A O 1
ATOM 1419 N N . ALA A 1 174 ? -8.633 39.476 -56.939 1.00 40.47 174 ALA A N 1
ATOM 1420 C CA . ALA A 1 174 ? -8.959 38.580 -58.038 1.00 40.47 174 ALA A CA 1
ATOM 1421 C C . ALA A 1 174 ? -9.120 39.328 -59.377 1.00 40.47 174 ALA A C 1
ATOM 1423 O O . ALA A 1 174 ? -9.721 40.402 -59.442 1.00 40.47 174 ALA A O 1
ATOM 1424 N N . THR A 1 175 ? -8.660 38.712 -60.466 1.00 40.81 175 THR A N 1
ATOM 1425 C CA . THR A 1 175 ? -9.142 38.979 -61.827 1.00 40.81 175 THR A CA 1
ATOM 1426 C C . THR A 1 175 ? -9.166 37.671 -62.617 1.00 40.81 175 THR A C 1
ATOM 1428 O O . THR A 1 175 ? -8.145 37.023 -62.818 1.00 40.81 175 THR A O 1
ATOM 1431 N N . THR A 1 176 ? -10.385 37.308 -63.006 1.00 37.12 176 THR A N 1
ATOM 1432 C CA . THR A 1 176 ? -10.816 36.489 -64.145 1.00 37.12 176 THR A CA 1
ATOM 1433 C C . THR A 1 176 ? -9.859 36.483 -65.338 1.00 37.12 176 THR A C 1
ATOM 1435 O O . THR A 1 176 ? -9.558 37.569 -65.825 1.00 37.12 176 THR A O 1
ATOM 1438 N N . ILE A 1 177 ? -9.515 35.295 -65.863 1.00 46.44 177 ILE A N 1
ATOM 1439 C CA . ILE A 1 177 ? -9.861 34.790 -67.218 1.00 46.44 177 ILE A CA 1
ATOM 1440 C C . ILE A 1 177 ? -9.994 33.266 -67.127 1.00 46.44 177 ILE A C 1
ATOM 1442 O O . ILE A 1 177 ? -9.089 32.644 -66.531 1.00 46.44 177 ILE A O 1
#

Organism: Niabella drilacis (strain DSM 25811 / CCM 8410 / CCUG 62505 / LMG 26954 / E90) (NCBI:txid1285928)

Foldseek 3Di:
DDPPDPPPDPPDDALDPPCDDVNPPDDDDDDDDDPVLVVVCVVVVHDPVRVVVCLCCLCQLNDDDDVVSVVVNVVSLVVCVVVCPCVVQDDSVVSVVLSVLSNVLNVCQDDDDPVVNVVSVVLSSLQVVVSCCVRVVVRVPDDDPDPDRPVVVVVVPDPPDDDDDDDDDDDDDDDDD

Sequence (177 aa):
MKKSNTNSKGHNPPGMEWQTGHYERFAQYHFILPYQFLLLCRLVEVPPERVLQDFMENLGCEGADCEQRDMVQACLIDYFIAHGYGRQHYTPEQIRKVFKGMDAINGLFPEEDEAMIHNHVLWRDQYHQYWFNRWFLKLRGTAHKSVSPPFLSIVKAGPPADPAGTAPDEMPTATTI

Solvent-accessible surface area (backbone atoms only — not comparable to full-atom values): 11570 Å² total; per-residue (Å²): 135,84,80,80,78,78,75,73,75,82,75,74,79,58,96,45,93,74,34,46,81,96,46,35,87,88,71,87,86,87,78,87,76,55,66,70,58,53,53,51,26,61,74,73,72,43,59,67,67,55,56,53,48,51,50,51,29,48,68,69,47,57,71,83,95,47,90,62,50,64,59,54,35,52,54,47,52,50,50,44,51,72,74,48,64,62,53,94,78,39,55,69,71,51,48,53,51,51,52,54,61,55,41,57,58,57,79,65,63,60,90,84,44,71,69,52,38,53,51,45,53,59,48,47,59,55,43,52,54,52,54,48,50,52,62,58,35,70,72,67,74,58,80,78,76,85,75,72,64,76,66,69,68,63,71,66,63,64,80,80,76,77,83,79,84,82,82,89,82,80,84,86,75,92,76,93,132

pLDDT: mean 73.7, std 21.12, range [31.75, 97.69]

Radius of gyration: 26.05 Å; Cα contacts (8 Å, |Δi|>4): 65; chains: 1; bounding box: 60×68×90 Å

Mean predicted aligned error: 14.09 Å

Secondary structure (DSSP, 8-state):
-----------PPPSSTT-SGGG-SS--------HHHHHHHHHTT--HHHHHHHHHHHHTT-S---HHHHHHHHHHHHHHHHTTTTTTT--HHHHHHHHHHHHHHHTT--SS-HHHHHHHHHHHHHHHHHHHHHHHHHHHT--------THHHHTT-PPPPP----PPP--------